Protein AF-A0A936MJ24-F1 (afdb_monomer_lite)

Structure (mmCIF, N/CA/C/O backbone):
data_AF-A0A936MJ24-F1
#
_entry.id   AF-A0A936MJ24-F1
#
loop_
_atom_site.group_PDB
_atom_site.id
_atom_site.type_symbol
_atom_site.label_atom_id
_atom_site.label_alt_id
_atom_site.label_comp_id
_atom_site.label_asym_id
_atom_site.label_entity_id
_atom_site.label_seq_id
_atom_site.pdbx_PDB_ins_code
_atom_site.Cartn_x
_atom_site.Cartn_y
_atom_site.Cartn_z
_atom_site.occupancy
_atom_site.B_iso_or_equiv
_atom_site.auth_seq_id
_atom_site.auth_comp_id
_atom_site.auth_asym_id
_atom_site.auth_atom_id
_atom_site.pdbx_PDB_model_num
ATOM 1 N N . MET A 1 1 ? 17.889 4.346 -7.644 1.00 53.78 1 MET A N 1
ATOM 2 C CA . MET A 1 1 ? 19.189 3.710 -7.976 1.00 53.78 1 MET A CA 1
ATOM 3 C C . MET A 1 1 ? 18.909 2.599 -8.984 1.00 53.78 1 MET A C 1
ATOM 5 O O . MET A 1 1 ? 17.956 1.871 -8.762 1.00 53.78 1 MET A O 1
ATOM 9 N N . ILE A 1 2 ? 19.638 2.496 -10.102 1.00 71.62 2 ILE A N 1
ATOM 10 C CA . ILE A 1 2 ? 19.354 1.479 -11.142 1.00 71.62 2 ILE A CA 1
ATOM 11 C C . ILE A 1 2 ? 19.728 0.087 -10.611 1.00 71.62 2 ILE A C 1
ATOM 13 O O . ILE A 1 2 ? 20.790 -0.061 -10.004 1.00 71.62 2 ILE A O 1
ATOM 17 N N . ALA A 1 3 ? 18.881 -0.919 -10.846 1.00 78.94 3 ALA A N 1
ATOM 18 C CA . ALA A 1 3 ? 19.147 -2.296 -10.433 1.00 78.94 3 ALA A CA 1
ATOM 19 C C . ALA A 1 3 ? 20.452 -2.835 -11.052 1.00 78.94 3 ALA A C 1
ATOM 21 O O . ALA A 1 3 ? 20.795 -2.504 -12.191 1.00 78.94 3 ALA A O 1
ATOM 22 N N . ASN A 1 4 ? 21.172 -3.700 -10.327 1.00 77.56 4 ASN A N 1
ATOM 23 C CA . ASN A 1 4 ? 22.441 -4.273 -10.800 1.00 77.56 4 ASN A CA 1
ATOM 24 C C . ASN A 1 4 ? 22.292 -5.000 -12.143 1.00 77.56 4 ASN A C 1
ATOM 26 O O . ASN A 1 4 ? 23.166 -4.880 -12.997 1.00 77.56 4 ASN A O 1
ATOM 30 N N . GLU A 1 5 ? 21.163 -5.672 -12.366 1.00 78.06 5 GLU A N 1
ATOM 31 C CA . GLU A 1 5 ? 20.866 -6.320 -13.644 1.00 78.06 5 GLU A CA 1
ATOM 32 C C . GLU A 1 5 ? 20.741 -5.322 -14.797 1.00 78.06 5 GLU A C 1
ATOM 34 O O . GLU A 1 5 ? 21.274 -5.550 -15.876 1.00 78.06 5 GLU A O 1
ATOM 39 N N . ASP A 1 6 ? 20.068 -4.189 -14.586 1.00 77.69 6 ASP A N 1
ATOM 40 C CA . ASP A 1 6 ? 19.931 -3.159 -15.618 1.00 77.69 6 ASP A CA 1
ATOM 41 C C . ASP A 1 6 ? 21.267 -2.462 -15.868 1.00 77.69 6 ASP A C 1
ATOM 43 O O . ASP A 1 6 ? 21.624 -2.179 -17.010 1.00 77.69 6 ASP A O 1
ATOM 47 N N . ARG A 1 7 ? 22.073 -2.272 -14.819 1.00 77.38 7 ARG A N 1
ATOM 48 C CA . ARG A 1 7 ? 23.458 -1.817 -14.957 1.00 77.38 7 ARG A CA 1
ATOM 49 C C . ARG A 1 7 ? 24.285 -2.802 -15.785 1.00 77.38 7 ARG A C 1
ATOM 51 O O . ARG A 1 7 ? 25.022 -2.364 -16.665 1.00 77.38 7 ARG A O 1
ATOM 58 N N . GLN A 1 8 ? 24.150 -4.104 -15.543 1.00 78.19 8 GLN A N 1
ATOM 59 C CA . GLN A 1 8 ? 24.819 -5.146 -16.316 1.00 78.19 8 GLN A CA 1
ATOM 60 C C . GLN A 1 8 ? 24.343 -5.150 -17.774 1.00 78.19 8 GLN A C 1
ATOM 62 O O . GLN A 1 8 ? 25.186 -5.080 -18.661 1.00 78.19 8 GLN A O 1
ATOM 67 N N . ARG A 1 9 ? 23.030 -5.084 -18.042 1.00 76.06 9 ARG A N 1
ATOM 68 C CA . ARG A 1 9 ? 22.468 -4.942 -19.402 1.00 76.06 9 ARG A CA 1
ATOM 69 C C . ARG A 1 9 ? 23.062 -3.736 -20.130 1.00 76.06 9 ARG A C 1
ATOM 71 O O . ARG A 1 9 ? 23.515 -3.848 -21.267 1.00 76.06 9 ARG A O 1
ATOM 78 N N . LEU A 1 10 ? 23.135 -2.585 -19.462 1.00 74.50 10 LEU A N 1
ATOM 79 C CA . LEU A 1 10 ? 23.728 -1.366 -20.016 1.00 74.50 10 LEU A CA 1
ATOM 80 C C . LEU A 1 10 ? 25.236 -1.512 -20.279 1.00 74.50 10 LEU A C 1
ATOM 82 O O . LEU A 1 10 ? 25.732 -0.989 -21.278 1.00 74.50 10 LEU A O 1
ATOM 86 N N . LEU A 1 11 ? 25.968 -2.232 -19.426 1.00 73.12 11 LEU A N 1
ATOM 87 C CA . LEU A 1 11 ? 27.401 -2.488 -19.591 1.00 73.12 11 LEU A CA 1
ATOM 88 C C . LEU A 1 11 ? 27.698 -3.540 -20.670 1.00 73.12 11 LEU A C 1
ATOM 90 O O . LEU A 1 11 ? 28.622 -3.354 -21.452 1.00 73.12 11 LEU A O 1
ATOM 94 N N . GLU A 1 12 ? 26.905 -4.601 -20.780 1.00 67.44 12 GLU A N 1
ATOM 95 C CA . GLU A 1 12 ? 27.008 -5.629 -21.828 1.00 67.44 12 GLU A CA 1
ATOM 96 C C . GLU A 1 12 ? 26.513 -5.126 -23.192 1.00 67.44 12 GLU A C 1
ATOM 98 O O . GLU A 1 12 ? 26.887 -5.640 -24.254 1.00 67.44 12 GLU A O 1
ATOM 103 N N . SER A 1 13 ? 25.686 -4.078 -23.182 1.00 60.12 13 SER A N 1
ATOM 104 C CA . SER A 1 13 ? 25.303 -3.323 -24.374 1.00 60.12 13 SER A CA 1
ATOM 105 C C . SER A 1 13 ? 26.365 -2.333 -24.847 1.00 60.12 13 SER A C 1
ATOM 107 O O . SER A 1 13 ? 26.102 -1.643 -25.828 1.00 60.12 13 SER A O 1
ATOM 109 N N . ARG A 1 14 ? 27.556 -2.271 -24.219 1.00 53.56 14 ARG A N 1
ATOM 110 C CA . ARG A 1 14 ? 28.741 -1.512 -24.686 1.00 53.56 14 ARG A CA 1
ATOM 111 C C . ARG A 1 14 ? 29.284 -1.993 -26.048 1.00 53.56 14 ARG A C 1
ATOM 113 O O . ARG A 1 14 ? 30.476 -1.895 -26.314 1.00 53.56 14 ARG A O 1
ATOM 120 N N . HIS A 1 15 ? 28.409 -2.467 -26.932 1.00 50.09 15 HIS A N 1
ATOM 121 C CA . HIS A 1 15 ? 28.527 -2.180 -28.356 1.00 50.09 15 HIS A CA 1
ATOM 122 C C . HIS A 1 15 ? 28.649 -0.678 -28.439 1.00 50.09 15 HIS A C 1
ATOM 124 O O . HIS A 1 15 ? 27.813 0.085 -27.952 1.00 50.09 15 HIS A O 1
ATOM 130 N N . ASP A 1 16 ? 29.838 -0.292 -28.835 1.00 50.91 16 ASP A N 1
ATOM 131 C CA . ASP A 1 16 ? 30.367 1.021 -28.634 1.00 50.91 16 ASP A CA 1
ATOM 132 C C . ASP A 1 16 ? 29.556 1.953 -29.543 1.00 50.91 16 ASP A C 1
ATOM 134 O O . ASP A 1 16 ? 29.838 2.122 -30.728 1.00 50.91 16 ASP A O 1
ATOM 138 N N . ILE A 1 17 ? 28.495 2.547 -28.980 1.00 53.03 17 ILE A N 1
ATOM 139 C CA . ILE A 1 17 ? 27.742 3.647 -29.599 1.00 53.03 17 ILE A CA 1
ATOM 140 C C . ILE A 1 17 ? 28.754 4.714 -30.085 1.00 53.03 17 ILE A C 1
ATOM 142 O O . ILE A 1 17 ? 28.499 5.396 -31.078 1.00 53.03 17 ILE A O 1
ATOM 146 N N . GLY A 1 18 ? 29.929 4.778 -29.430 1.00 50.31 18 GLY A N 1
ATOM 147 C CA . GLY A 1 18 ? 31.153 5.476 -29.820 1.00 50.31 18 GLY A CA 1
ATOM 148 C C . GLY A 1 18 ? 31.957 4.874 -30.995 1.00 50.31 18 GLY A C 1
ATOM 149 O O . GLY A 1 18 ? 32.384 5.625 -31.868 1.00 50.31 18 GLY A O 1
ATOM 150 N N . ALA A 1 19 ? 32.163 3.556 -31.101 1.00 48.22 19 ALA A N 1
ATOM 151 C CA . ALA A 1 19 ? 32.905 2.954 -32.227 1.00 48.22 19 ALA A CA 1
ATOM 152 C C . ALA A 1 19 ? 32.137 3.028 -33.552 1.00 48.22 19 ALA A C 1
ATOM 154 O O . ALA A 1 19 ? 32.753 3.108 -34.616 1.00 48.22 19 ALA A O 1
ATOM 155 N N . ALA A 1 20 ? 30.803 3.060 -33.502 1.00 54.53 20 ALA A N 1
ATOM 156 C CA . ALA A 1 20 ? 29.944 3.283 -34.664 1.00 54.53 20 ALA A CA 1
ATOM 157 C C . ALA A 1 20 ? 29.698 4.777 -34.972 1.00 54.53 20 ALA A C 1
ATOM 159 O O . ALA A 1 20 ? 28.835 5.101 -35.790 1.00 54.53 20 ALA A O 1
ATOM 160 N N . VAL A 1 21 ? 30.438 5.708 -34.346 1.00 62.62 21 VAL A N 1
ATOM 161 C CA . VAL A 1 21 ? 30.276 7.166 -34.551 1.00 62.62 21 VAL A CA 1
ATOM 162 C C . VAL A 1 21 ? 30.428 7.570 -36.014 1.00 62.62 21 VAL A C 1
ATOM 164 O O . VAL A 1 21 ? 29.782 8.521 -36.449 1.00 62.62 21 VAL A O 1
ATOM 167 N N . ASN A 1 22 ? 31.215 6.826 -36.791 1.00 71.50 22 ASN A N 1
ATOM 168 C CA . ASN A 1 22 ? 31.313 7.029 -38.226 1.00 71.50 22 ASN A CA 1
ATOM 169 C C . ASN A 1 22 ? 31.126 5.705 -38.985 1.00 71.50 22 ASN A C 1
ATOM 171 O O . ASN A 1 22 ? 32.100 4.984 -39.186 1.00 71.50 22 ASN A O 1
ATOM 175 N N . PRO A 1 23 ? 29.912 5.386 -39.471 1.00 74.94 23 PRO A N 1
ATOM 176 C CA . PRO A 1 23 ? 29.654 4.163 -40.237 1.00 74.94 23 PRO A CA 1
ATOM 177 C C . PRO A 1 23 ? 30.579 3.979 -41.453 1.00 74.94 23 PRO A C 1
ATOM 179 O O . PRO A 1 23 ? 30.814 2.849 -41.885 1.00 74.94 23 PRO A O 1
ATOM 182 N N . ALA A 1 24 ? 31.155 5.070 -41.976 1.00 76.06 24 ALA A N 1
ATOM 183 C CA . ALA A 1 24 ? 32.105 5.037 -43.083 1.00 76.06 24 ALA A CA 1
ATOM 184 C C . ALA A 1 24 ? 33.452 4.376 -42.739 1.00 76.06 24 ALA A C 1
ATOM 186 O O . ALA A 1 24 ? 34.163 3.947 -43.648 1.00 76.06 24 ALA A O 1
ATOM 187 N N . THR A 1 25 ? 33.815 4.261 -41.456 1.00 74.19 25 THR A N 1
ATOM 188 C CA . THR A 1 25 ? 35.022 3.529 -41.028 1.00 74.19 25 THR A CA 1
ATOM 189 C C . THR A 1 25 ? 34.798 2.017 -40.994 1.00 74.19 25 THR A C 1
ATOM 191 O O . THR A 1 25 ? 35.753 1.252 -41.117 1.00 74.19 25 THR A O 1
ATOM 194 N N . ILE A 1 26 ? 33.540 1.583 -40.870 1.00 71.75 26 ILE A N 1
ATOM 195 C CA . ILE A 1 26 ? 33.138 0.172 -40.805 1.00 71.75 26 ILE A CA 1
ATOM 196 C C . ILE A 1 26 ? 32.886 -0.369 -42.214 1.00 71.75 26 ILE A C 1
ATOM 198 O O . ILE A 1 26 ? 33.281 -1.488 -42.546 1.00 71.75 26 ILE A O 1
ATOM 202 N N . THR A 1 27 ? 32.238 0.424 -43.069 1.00 73.50 27 THR A N 1
ATOM 203 C CA . THR A 1 27 ? 31.878 0.010 -44.423 1.00 73.50 27 THR A CA 1
ATOM 204 C C . THR A 1 27 ? 31.819 1.172 -45.409 1.00 73.50 27 THR A C 1
ATOM 206 O O . THR A 1 27 ? 31.416 2.274 -45.062 1.00 73.50 27 THR A O 1
ATOM 209 N N . SER A 1 28 ? 32.169 0.913 -46.672 1.00 78.69 28 SER A N 1
ATOM 210 C CA . SER A 1 28 ? 32.014 1.853 -47.790 1.00 78.69 28 SER A CA 1
ATOM 211 C C . SER A 1 28 ? 30.641 1.800 -48.476 1.00 78.69 28 SER A C 1
ATOM 213 O O . SER A 1 28 ? 30.410 2.561 -49.409 1.00 78.69 28 SER A O 1
ATOM 215 N N . ASP A 1 29 ? 29.761 0.873 -48.088 1.00 81.62 29 ASP A N 1
ATOM 216 C CA . ASP A 1 29 ? 28.444 0.693 -48.709 1.00 81.62 29 ASP A CA 1
ATOM 217 C C . ASP A 1 29 ? 27.398 1.571 -48.013 1.00 81.62 29 ASP A C 1
ATOM 219 O O . ASP A 1 29 ? 27.132 1.391 -46.821 1.00 81.62 29 ASP A O 1
ATOM 223 N N . ALA A 1 30 ? 26.799 2.496 -48.766 1.00 83.75 30 ALA A N 1
ATOM 224 C CA . ALA A 1 30 ? 25.828 3.466 -48.265 1.00 83.75 30 ALA A CA 1
ATOM 225 C C . ALA A 1 30 ? 24.607 2.813 -47.591 1.00 83.75 30 ALA A C 1
ATOM 227 O O . ALA A 1 30 ? 24.115 3.327 -46.587 1.00 83.75 30 ALA A O 1
ATOM 228 N N . THR A 1 31 ? 24.157 1.652 -48.077 1.00 83.56 31 THR A N 1
ATOM 229 C CA . THR A 1 31 ? 22.995 0.942 -47.514 1.00 83.56 31 THR A CA 1
ATOM 230 C C . THR A 1 31 ? 23.301 0.436 -46.108 1.00 83.56 31 THR A C 1
ATOM 232 O O . THR A 1 31 ? 22.513 0.607 -45.178 1.00 83.56 31 THR A O 1
ATOM 235 N N . TYR A 1 32 ? 24.489 -0.145 -45.924 1.00 81.12 32 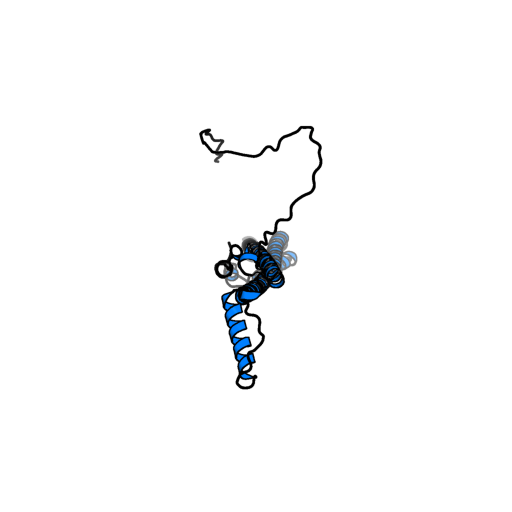TYR A N 1
ATOM 236 C CA . TYR A 1 32 ? 24.930 -0.609 -44.611 1.00 81.12 32 TYR A CA 1
ATOM 237 C C . TYR A 1 32 ? 25.273 0.553 -43.677 1.00 81.12 32 TYR A C 1
ATOM 239 O O . TYR A 1 32 ? 24.992 0.454 -42.487 1.00 81.12 32 TYR A O 1
ATOM 247 N N . GLN A 1 33 ? 25.822 1.661 -44.189 1.00 83.50 33 GLN A N 1
ATOM 248 C CA . GLN A 1 33 ? 26.038 2.870 -43.387 1.00 83.50 33 GLN A CA 1
ATOM 249 C C . GLN A 1 33 ? 24.718 3.405 -42.810 1.00 83.50 33 GLN A C 1
ATOM 251 O O . GLN A 1 33 ? 24.641 3.677 -41.611 1.00 83.50 33 GLN A O 1
ATOM 256 N N . ALA A 1 34 ? 23.667 3.489 -43.635 1.00 84.00 34 ALA A N 1
ATOM 257 C CA . ALA A 1 34 ? 22.335 3.911 -43.203 1.00 84.00 34 ALA A CA 1
ATOM 258 C C . ALA A 1 34 ? 21.716 2.941 -42.178 1.00 84.00 34 ALA A C 1
ATOM 260 O O . ALA A 1 34 ? 21.162 3.376 -41.164 1.00 84.00 34 ALA A O 1
ATOM 261 N N . ALA A 1 35 ? 21.855 1.628 -42.401 1.00 83.31 35 ALA A N 1
ATOM 262 C CA . ALA A 1 35 ? 21.365 0.601 -41.481 1.00 83.31 35 ALA A CA 1
ATOM 263 C C . ALA A 1 35 ? 22.064 0.653 -40.109 1.00 83.31 35 ALA A C 1
ATOM 265 O O . ALA A 1 35 ? 21.391 0.556 -39.081 1.00 83.31 35 ALA A O 1
ATOM 266 N N . ILE A 1 36 ? 23.388 0.858 -40.081 1.00 82.25 36 ILE A N 1
ATOM 267 C CA . ILE A 1 36 ? 24.161 1.059 -38.843 1.00 82.25 36 ILE A CA 1
ATOM 268 C C . ILE A 1 36 ? 23.658 2.305 -38.108 1.00 82.25 36 ILE A C 1
ATOM 270 O O . ILE A 1 36 ? 23.358 2.220 -36.919 1.00 82.25 36 ILE A O 1
ATOM 274 N N . GLY A 1 37 ? 23.503 3.434 -38.811 1.00 83.38 37 GLY A N 1
ATOM 275 C CA . GLY A 1 37 ? 22.987 4.676 -38.225 1.00 83.38 37 GLY A CA 1
ATOM 276 C C . GLY A 1 37 ? 21.609 4.489 -37.586 1.00 83.38 37 GLY A C 1
ATOM 277 O O . GLY A 1 37 ? 21.429 4.755 -36.401 1.00 83.38 37 GLY A O 1
ATOM 278 N N . THR A 1 38 ? 20.666 3.904 -38.330 1.00 86.56 38 THR A N 1
ATOM 279 C CA . THR A 1 38 ? 19.306 3.636 -37.831 1.00 86.56 38 THR A CA 1
ATOM 280 C C . THR A 1 38 ? 19.309 2.682 -36.637 1.00 86.56 38 THR A C 1
ATOM 282 O O . THR A 1 38 ? 18.564 2.880 -35.678 1.00 86.56 38 THR A O 1
ATOM 285 N N . SER A 1 39 ? 20.126 1.626 -36.676 1.00 85.56 39 SER A N 1
ATOM 286 C CA . SER A 1 39 ? 20.225 0.675 -35.567 1.00 85.56 39 SER A CA 1
ATOM 287 C C . SER A 1 39 ? 20.806 1.321 -34.312 1.00 85.56 39 SER A C 1
ATOM 289 O O . SER A 1 39 ? 20.331 1.045 -33.210 1.00 85.56 39 SER A O 1
ATOM 291 N N . ARG A 1 40 ? 21.806 2.193 -34.472 1.00 83.25 40 ARG A N 1
ATOM 292 C CA . ARG A 1 40 ? 22.423 2.941 -33.375 1.00 83.25 40 ARG A CA 1
ATOM 293 C C . ARG A 1 40 ? 21.425 3.891 -32.730 1.00 83.25 40 ARG A C 1
ATOM 295 O O . ARG A 1 40 ? 21.282 3.874 -31.512 1.00 83.25 40 ARG A O 1
ATOM 302 N N . ASP A 1 41 ? 20.718 4.680 -33.532 1.00 85.19 41 ASP A N 1
ATOM 303 C CA . ASP A 1 41 ? 19.762 5.661 -33.018 1.00 85.19 41 ASP A CA 1
ATOM 304 C C . ASP A 1 41 ? 18.590 4.955 -32.310 1.00 85.19 41 ASP A C 1
ATOM 306 O O . ASP A 1 41 ? 18.182 5.365 -31.223 1.00 85.19 41 ASP A O 1
ATOM 310 N N . LYS A 1 42 ? 18.130 3.809 -32.837 1.00 87.94 42 LYS A N 1
ATOM 311 C CA . LYS A 1 42 ? 17.156 2.941 -32.150 1.00 87.94 42 LYS A CA 1
ATOM 312 C C . LYS A 1 42 ? 17.689 2.401 -30.823 1.00 87.94 42 LYS A C 1
ATOM 314 O O . LYS A 1 42 ? 16.960 2.421 -29.835 1.00 87.94 42 LYS A O 1
ATOM 319 N N . LEU A 1 43 ? 18.930 1.916 -30.776 1.00 86.69 43 LEU A N 1
ATOM 320 C CA . LEU A 1 43 ? 19.537 1.422 -29.537 1.00 86.69 43 LEU A CA 1
ATOM 321 C C . LEU A 1 43 ? 19.692 2.545 -28.500 1.00 86.69 43 LEU A C 1
ATOM 323 O O . LEU A 1 43 ? 19.389 2.333 -27.328 1.00 86.69 43 LEU A O 1
ATOM 327 N N . ALA A 1 44 ? 20.105 3.740 -28.925 1.00 86.00 44 ALA A N 1
ATOM 328 C CA . ALA A 1 44 ? 20.211 4.914 -28.062 1.00 86.00 44 ALA A CA 1
ATOM 329 C C . ALA A 1 44 ? 18.845 5.330 -27.493 1.00 86.00 44 ALA A C 1
ATOM 331 O O . ALA A 1 44 ? 18.732 5.549 -26.288 1.00 86.00 44 ALA A O 1
ATOM 332 N N . ALA A 1 45 ? 17.798 5.347 -28.324 1.00 89.62 45 ALA A N 1
ATOM 333 C CA . ALA A 1 45 ? 16.434 5.626 -27.880 1.00 89.62 45 ALA A CA 1
ATOM 334 C C . ALA A 1 45 ? 15.940 4.591 -26.854 1.00 89.62 45 ALA A C 1
ATOM 336 O O . ALA A 1 45 ? 15.448 4.966 -25.793 1.00 89.62 45 ALA A O 1
ATOM 337 N N . ARG A 1 46 ? 16.143 3.288 -27.110 1.00 90.88 46 ARG A N 1
ATOM 338 C CA . ARG A 1 46 ? 15.759 2.226 -26.158 1.00 90.88 46 ARG A CA 1
ATOM 339 C C . ARG A 1 46 ? 16.567 2.261 -24.867 1.00 90.88 46 ARG A C 1
ATOM 341 O O . ARG A 1 46 ? 16.059 1.882 -23.819 1.00 90.88 46 ARG A O 1
ATOM 348 N N . ARG A 1 47 ? 17.820 2.716 -24.925 1.00 89.75 47 ARG A N 1
ATOM 349 C CA . ARG A 1 47 ? 18.644 2.930 -23.734 1.00 89.75 47 ARG A CA 1
ATOM 350 C C . ARG A 1 47 ? 18.079 4.043 -22.855 1.00 89.75 47 ARG A C 1
ATOM 352 O O . ARG A 1 47 ? 18.009 3.854 -21.646 1.00 89.75 47 ARG A O 1
ATOM 359 N N . ALA A 1 48 ? 17.713 5.178 -23.452 1.00 89.94 48 ALA A N 1
ATOM 360 C CA . ALA A 1 48 ? 17.084 6.282 -22.732 1.00 89.94 48 ALA A CA 1
ATOM 361 C C . ALA A 1 48 ? 15.760 5.827 -22.102 1.00 89.94 48 ALA A C 1
ATOM 363 O O . ALA A 1 48 ? 15.581 5.962 -20.899 1.00 89.94 48 ALA A O 1
ATOM 364 N N . GLU A 1 49 ? 14.915 5.144 -22.876 1.00 92.62 49 GLU A N 1
ATOM 365 C CA . GLU A 1 49 ? 13.647 4.593 -22.389 1.00 92.62 49 GLU A CA 1
ATOM 366 C C . GLU A 1 49 ? 13.833 3.612 -21.219 1.00 92.62 49 GLU A C 1
ATOM 368 O O . GLU A 1 49 ? 13.112 3.699 -20.229 1.00 92.62 49 GLU A O 1
ATOM 373 N N . LEU A 1 50 ? 14.815 2.702 -21.282 1.00 91.94 50 LEU A N 1
ATOM 374 C CA . LEU A 1 50 ? 15.114 1.784 -20.176 1.00 91.94 50 LEU A CA 1
ATOM 375 C C . LEU A 1 50 ? 15.509 2.538 -18.898 1.00 91.94 50 LEU A C 1
ATOM 377 O O . LEU A 1 50 ? 15.068 2.169 -17.812 1.00 91.94 50 LEU A O 1
ATOM 381 N N . LEU A 1 51 ? 16.331 3.584 -19.022 1.00 90.94 51 LEU A N 1
ATOM 382 C CA . LEU A 1 51 ? 16.737 4.416 -17.888 1.00 90.94 51 LEU A CA 1
ATOM 383 C C . LEU A 1 51 ? 15.547 5.171 -17.292 1.00 90.94 51 LEU A C 1
ATOM 385 O O . LEU A 1 51 ? 15.381 5.164 -16.073 1.00 90.94 51 LEU A O 1
ATOM 389 N N . ASP A 1 52 ? 14.704 5.756 -18.139 1.00 93.31 52 ASP A N 1
ATOM 390 C CA . ASP A 1 52 ? 13.518 6.498 -17.713 1.00 93.31 52 ASP A CA 1
ATOM 391 C C . ASP A 1 52 ? 12.518 5.581 -16.999 1.00 93.31 52 ASP A C 1
ATOM 393 O O . ASP A 1 52 ? 12.014 5.923 -15.929 1.00 93.31 52 ASP A O 1
ATOM 397 N N . LYS A 1 53 ? 12.270 4.378 -17.536 1.00 94.31 53 LYS A N 1
ATOM 398 C CA . LYS A 1 53 ? 11.375 3.391 -16.911 1.00 94.31 53 LYS A CA 1
ATOM 399 C C . LYS A 1 53 ? 11.946 2.807 -15.623 1.00 94.31 53 LYS A C 1
ATOM 401 O O . LYS A 1 53 ? 11.188 2.582 -14.685 1.00 94.31 53 LYS A O 1
ATOM 406 N N . ALA A 1 54 ? 13.261 2.612 -15.536 1.00 91.44 54 ALA A N 1
ATOM 407 C CA . ALA A 1 54 ? 13.906 2.183 -14.295 1.00 91.44 54 ALA A CA 1
ATOM 408 C C . ALA A 1 54 ? 13.845 3.277 -13.215 1.00 91.44 54 ALA A C 1
ATOM 410 O O . ALA A 1 54 ? 13.678 2.975 -12.036 1.00 91.44 54 ALA A O 1
ATOM 411 N N . ALA A 1 55 ? 13.964 4.550 -13.604 1.00 90.56 55 ALA A N 1
ATOM 412 C CA . ALA A 1 55 ? 13.792 5.673 -12.689 1.00 90.56 55 ALA A CA 1
ATOM 413 C C . ALA A 1 55 ? 12.337 5.809 -12.219 1.00 90.56 55 ALA A C 1
ATOM 415 O O . ALA A 1 55 ? 12.122 6.026 -11.031 1.00 90.56 55 ALA A O 1
ATOM 416 N N . ALA A 1 56 ? 11.364 5.641 -13.124 1.00 90.94 56 ALA A N 1
ATOM 417 C CA . ALA A 1 56 ? 9.943 5.637 -12.787 1.00 90.94 56 ALA A CA 1
ATOM 418 C C . ALA A 1 56 ? 9.619 4.533 -11.775 1.00 90.94 56 ALA A C 1
ATOM 420 O O . ALA A 1 56 ? 9.205 4.854 -10.676 1.00 90.94 56 ALA A O 1
ATOM 421 N N . GLN A 1 57 ? 9.958 3.274 -12.067 1.00 93.94 57 GLN A N 1
ATOM 422 C CA . GLN A 1 57 ? 9.733 2.150 -11.146 1.00 93.94 57 GLN A CA 1
ATOM 423 C C . GLN A 1 57 ? 10.421 2.336 -9.780 1.00 93.94 57 GLN A C 1
ATOM 425 O O . GLN A 1 57 ? 9.941 1.860 -8.757 1.00 93.94 57 GLN A O 1
ATOM 430 N N . GLY A 1 58 ? 11.549 3.051 -9.740 1.00 90.69 58 GLY A N 1
ATOM 431 C CA . GLY A 1 58 ? 12.188 3.426 -8.483 1.00 90.69 58 GLY A CA 1
ATOM 432 C C . GLY A 1 58 ? 11.386 4.428 -7.643 1.00 90.69 58 GLY A C 1
ATOM 433 O O . GLY A 1 58 ? 11.489 4.359 -6.423 1.00 90.69 58 GLY A O 1
ATOM 434 N N . ARG A 1 59 ? 10.635 5.344 -8.272 1.00 91.25 59 ARG A N 1
ATOM 435 C CA . ARG A 1 59 ? 9.750 6.308 -7.590 1.00 91.25 59 ARG A CA 1
ATOM 436 C C . ARG A 1 59 ? 8.480 5.637 -7.078 1.00 91.25 59 ARG A C 1
ATOM 438 O O . ARG A 1 59 ? 8.198 5.756 -5.894 1.00 91.25 59 ARG A O 1
ATOM 445 N N . GLU A 1 60 ? 7.851 4.829 -7.921 1.00 93.31 60 GLU A N 1
ATOM 446 C CA . GLU A 1 60 ? 6.643 4.063 -7.579 1.00 93.31 60 GLU A CA 1
ATOM 447 C C . GLU A 1 60 ? 6.889 3.199 -6.341 1.00 93.31 60 GLU A C 1
ATOM 449 O O . GLU A 1 60 ? 6.146 3.232 -5.370 1.00 93.31 60 GLU A O 1
ATOM 454 N N . LYS A 1 61 ? 8.043 2.519 -6.290 1.00 91.19 61 LYS A N 1
ATOM 455 C CA . LYS A 1 61 ? 8.427 1.753 -5.103 1.00 91.19 61 LYS A CA 1
ATOM 456 C C . LYS A 1 61 ? 8.529 2.620 -3.841 1.00 91.19 61 LYS A C 1
ATOM 458 O O . LYS A 1 61 ? 8.142 2.171 -2.767 1.00 91.19 61 LYS A O 1
ATOM 463 N N . THR A 1 62 ? 9.088 3.828 -3.945 1.00 93.00 62 THR A N 1
ATOM 464 C CA . THR A 1 62 ? 9.188 4.735 -2.789 1.00 93.00 62 THR A CA 1
ATOM 465 C C . THR A 1 62 ? 7.836 5.294 -2.361 1.00 93.00 62 THR A C 1
ATOM 467 O O . THR A 1 62 ? 7.629 5.472 -1.165 1.00 93.00 62 THR A O 1
ATOM 470 N N . GLU A 1 63 ? 6.927 5.533 -3.305 1.00 94.06 63 GLU A N 1
ATOM 471 C CA . GLU A 1 63 ? 5.549 5.965 -3.048 1.00 94.06 63 GLU A CA 1
ATOM 472 C C . GLU A 1 63 ? 4.761 4.831 -2.377 1.00 94.06 63 GLU A C 1
ATOM 474 O O . GLU A 1 63 ? 4.259 5.008 -1.270 1.00 94.06 63 GLU A O 1
ATOM 479 N N . THR A 1 64 ? 4.835 3.607 -2.908 1.00 94.88 64 THR A N 1
ATOM 480 C CA . THR A 1 64 ? 4.257 2.411 -2.272 1.00 94.88 64 THR A CA 1
ATOM 481 C C . THR A 1 64 ? 4.796 2.184 -0.852 1.00 94.88 64 THR A C 1
ATOM 483 O O . THR A 1 64 ? 4.041 1.831 0.053 1.00 94.88 64 THR A O 1
ATOM 486 N N . ASP A 1 65 ? 6.101 2.367 -0.616 1.00 94.81 65 ASP A N 1
ATOM 487 C CA . ASP A 1 65 ? 6.683 2.238 0.728 1.00 94.81 65 ASP A CA 1
ATOM 488 C C . ASP A 1 65 ? 6.184 3.343 1.681 1.00 94.81 65 ASP A C 1
ATOM 490 O O . ASP A 1 65 ? 5.956 3.072 2.865 1.00 94.81 65 ASP A O 1
ATOM 494 N N . ALA A 1 66 ? 5.962 4.565 1.183 1.00 95.62 66 ALA A N 1
ATOM 495 C CA . ALA A 1 66 ? 5.352 5.645 1.958 1.00 95.62 66 ALA A CA 1
ATOM 496 C C . ALA A 1 66 ? 3.892 5.328 2.321 1.00 95.62 66 ALA A C 1
ATOM 498 O O . ALA A 1 66 ? 3.484 5.537 3.462 1.00 95.62 66 ALA A O 1
ATOM 499 N N . GLU A 1 67 ? 3.136 4.741 1.399 1.00 96.81 67 GLU A N 1
ATOM 500 C CA . GLU A 1 67 ? 1.733 4.365 1.600 1.00 96.81 67 GLU A CA 1
ATOM 501 C C . GLU A 1 67 ? 1.586 3.167 2.546 1.00 96.81 67 GLU A C 1
ATOM 503 O O . GLU A 1 67 ? 0.690 3.136 3.392 1.00 96.81 67 GLU A O 1
ATOM 508 N N . ARG A 1 68 ? 2.539 2.222 2.529 1.00 96.38 68 ARG A N 1
ATOM 509 C CA . ARG A 1 68 ? 2.642 1.178 3.567 1.00 96.38 68 ARG A CA 1
ATOM 510 C C . ARG A 1 68 ? 2.850 1.780 4.952 1.00 96.38 68 ARG A C 1
ATOM 512 O O . ARG A 1 68 ? 2.217 1.335 5.910 1.00 96.38 68 ARG A O 1
ATOM 519 N N . ALA A 1 69 ? 3.730 2.775 5.067 1.00 97.00 69 ALA A N 1
ATOM 520 C CA . ALA A 1 69 ? 3.957 3.473 6.328 1.00 97.00 69 ALA A CA 1
ATOM 521 C C . ALA A 1 69 ? 2.715 4.273 6.764 1.00 97.00 69 ALA A C 1
ATOM 523 O O . ALA A 1 69 ? 2.373 4.269 7.946 1.00 97.00 69 ALA A O 1
ATOM 524 N N . GLY A 1 70 ? 2.010 4.897 5.815 1.00 97.56 70 GLY A N 1
ATOM 525 C CA . GLY A 1 70 ? 0.741 5.587 6.050 1.00 97.56 70 GLY A CA 1
ATOM 526 C C . GLY A 1 70 ? -0.343 4.655 6.595 1.00 97.56 70 GLY A C 1
ATOM 527 O O . GLY A 1 70 ? -0.972 4.969 7.606 1.00 97.56 70 GLY A O 1
ATOM 528 N N . LEU A 1 71 ? -0.509 3.472 5.994 1.00 97.94 71 LEU A N 1
ATOM 529 C CA . LEU A 1 71 ? -1.440 2.452 6.478 1.00 97.94 71 LEU A CA 1
ATOM 530 C C . LEU A 1 71 ? -1.079 1.955 7.881 1.00 97.94 71 LEU A C 1
ATOM 532 O O . LEU A 1 71 ? -1.964 1.847 8.729 1.00 97.94 71 LEU A O 1
ATOM 536 N N . ALA A 1 72 ? 0.201 1.674 8.139 1.00 97.12 72 ALA A N 1
ATOM 537 C CA . ALA A 1 72 ? 0.657 1.252 9.461 1.00 97.12 72 ALA A CA 1
ATOM 538 C C . ALA A 1 72 ? 0.322 2.307 10.529 1.00 97.12 72 ALA A C 1
ATOM 540 O O . ALA A 1 72 ? -0.282 1.977 11.545 1.00 97.12 72 ALA A O 1
ATOM 541 N N . ALA A 1 73 ? 0.606 3.585 10.256 1.00 97.81 73 ALA A N 1
ATOM 542 C CA . ALA A 1 73 ? 0.290 4.678 11.173 1.00 97.81 73 ALA A CA 1
ATOM 543 C C . ALA A 1 73 ? -1.223 4.830 11.421 1.00 97.81 73 ALA A C 1
ATOM 545 O O . ALA A 1 73 ? -1.643 5.046 12.558 1.00 97.81 73 ALA A O 1
ATOM 546 N N . ALA A 1 74 ? -2.049 4.694 10.379 1.00 97.94 74 ALA A N 1
ATOM 547 C CA . ALA A 1 74 ? -3.503 4.752 10.515 1.00 97.94 74 ALA A CA 1
ATOM 548 C C . ALA A 1 74 ? -4.058 3.574 11.338 1.00 97.94 74 ALA A C 1
ATOM 550 O O . ALA A 1 74 ? -4.984 3.753 12.128 1.00 97.94 74 ALA A O 1
ATOM 551 N N . CYS A 1 75 ? -3.473 2.384 11.186 1.00 97.38 75 CYS A N 1
ATOM 552 C CA . CYS A 1 75 ? -3.838 1.202 11.965 1.00 97.38 75 CYS A CA 1
ATOM 553 C C . CYS A 1 75 ? -3.419 1.328 13.433 1.00 97.38 75 CYS A C 1
ATOM 555 O O . CYS A 1 75 ? -4.209 0.996 14.314 1.00 97.38 75 CYS A O 1
ATOM 557 N N . ASP A 1 76 ? -2.221 1.846 13.707 1.00 97.06 76 ASP A N 1
ATOM 558 C CA . ASP A 1 76 ? -1.762 2.114 15.073 1.00 97.06 76 ASP A CA 1
ATOM 559 C C . ASP A 1 76 ? -2.682 3.118 15.781 1.00 97.06 76 ASP A C 1
ATOM 561 O O . ASP A 1 76 ? -3.038 2.935 16.945 1.00 97.06 76 ASP A O 1
ATOM 565 N N . GLU A 1 77 ? -3.108 4.170 15.078 1.00 97.00 77 GLU A N 1
ATOM 566 C CA . GLU A 1 77 ? -4.042 5.154 15.624 1.00 97.00 77 GLU A CA 1
ATOM 567 C C . GLU A 1 77 ? -5.424 4.539 15.893 1.00 97.00 77 GLU A C 1
ATOM 569 O O . GLU A 1 77 ? -5.980 4.718 16.977 1.00 97.00 77 GLU A O 1
ATOM 574 N N . ALA A 1 78 ? -5.963 3.753 14.957 1.00 97.38 78 ALA A N 1
ATOM 575 C CA . ALA A 1 78 ? -7.231 3.053 15.155 1.00 97.38 78 ALA A CA 1
ATOM 576 C C . ALA A 1 78 ? -7.174 2.046 16.317 1.00 97.38 78 ALA A C 1
ATOM 578 O O . ALA A 1 78 ? -8.132 1.948 17.087 1.00 97.38 78 ALA A O 1
ATOM 579 N N . LEU A 1 79 ? -6.044 1.358 16.507 1.00 97.69 79 LEU A N 1
ATOM 580 C CA . LEU A 1 79 ? -5.831 0.465 17.644 1.00 97.69 79 LEU A CA 1
ATOM 581 C C . LEU A 1 79 ? -5.828 1.227 18.977 1.00 97.69 79 LEU A C 1
ATOM 583 O O . LEU A 1 79 ? -6.467 0.783 19.929 1.00 97.69 79 LEU A O 1
ATOM 587 N N . ARG A 1 80 ? -5.179 2.395 19.051 1.00 97.50 80 ARG A N 1
ATOM 588 C CA . ARG A 1 80 ? -5.205 3.239 20.261 1.00 97.50 80 ARG A CA 1
ATOM 589 C C . ARG A 1 80 ? -6.616 3.696 20.607 1.00 97.50 80 ARG A C 1
ATOM 591 O O . ARG A 1 80 ? -7.009 3.651 21.773 1.00 97.50 80 ARG A O 1
ATOM 598 N N . TRP A 1 81 ? -7.390 4.109 19.603 1.00 97.19 81 TRP A N 1
ATOM 599 C CA . TRP A 1 81 ? -8.797 4.456 19.799 1.00 97.19 81 TRP A CA 1
ATOM 600 C C . TRP A 1 81 ? -9.609 3.258 20.272 1.00 97.19 81 TRP A C 1
ATOM 602 O O . TRP A 1 81 ? -10.360 3.382 21.240 1.00 97.19 81 TRP A O 1
ATOM 612 N N . TYR A 1 82 ? -9.409 2.090 19.664 1.00 97.50 82 TYR A N 1
ATOM 613 C CA . TYR A 1 82 ? -10.047 0.852 20.092 1.00 97.50 82 TYR A CA 1
ATOM 614 C C . TYR A 1 82 ? -9.743 0.524 21.561 1.00 97.50 82 TYR A C 1
ATOM 616 O O . TYR A 1 82 ? -10.667 0.286 22.337 1.00 97.50 82 TYR A O 1
ATOM 624 N N . GLU A 1 83 ?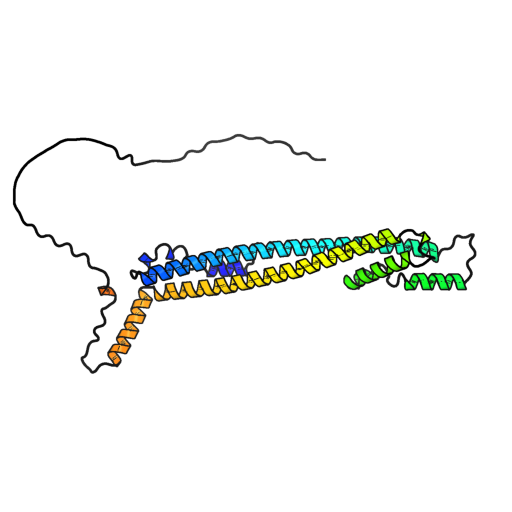 -8.472 0.558 21.972 1.00 97.00 83 GLU A N 1
ATOM 625 C CA . GLU A 1 83 ? -8.048 0.327 23.359 1.00 97.00 83 GLU A CA 1
ATOM 626 C C . GLU A 1 83 ? -8.704 1.307 24.330 1.00 97.00 83 GLU A C 1
ATOM 628 O O . GLU A 1 83 ? -9.279 0.906 25.347 1.00 97.00 83 GLU A O 1
ATOM 633 N N . TYR A 1 84 ? -8.650 2.597 24.000 1.00 97.12 84 TYR A N 1
ATOM 634 C CA . TYR A 1 84 ? -9.246 3.650 24.806 1.00 97.12 84 TYR A CA 1
ATOM 635 C C . TYR A 1 84 ? -10.752 3.434 24.987 1.00 97.12 84 TYR A C 1
ATOM 637 O O . TYR A 1 84 ? -11.260 3.441 26.112 1.00 97.12 84 TYR A O 1
ATOM 645 N N . ILE A 1 85 ? -11.466 3.199 23.887 1.00 96.44 85 ILE A N 1
ATOM 646 C CA . ILE A 1 85 ? -12.914 3.005 23.882 1.00 96.44 85 ILE A CA 1
ATOM 647 C C . ILE A 1 85 ? -13.294 1.737 24.634 1.00 96.44 85 ILE A C 1
ATOM 649 O O . ILE A 1 85 ? -14.213 1.773 25.452 1.00 96.44 85 ILE A O 1
ATOM 653 N N . ARG A 1 86 ? -12.582 0.632 24.401 1.00 96.69 86 ARG A N 1
ATOM 654 C CA . ARG A 1 86 ? -12.809 -0.635 25.095 1.00 96.69 86 ARG A CA 1
ATOM 655 C C . ARG A 1 86 ? -12.709 -0.451 26.604 1.00 96.69 86 ARG A C 1
ATOM 657 O O . ARG A 1 86 ? -13.623 -0.846 27.321 1.00 96.69 86 ARG A O 1
ATOM 664 N N . ASN A 1 87 ? -11.665 0.224 27.082 1.00 96.06 87 ASN A N 1
ATOM 665 C CA . ASN A 1 87 ? -11.478 0.491 28.510 1.00 96.06 87 ASN A CA 1
ATOM 666 C C . ASN A 1 87 ? -12.599 1.377 29.085 1.00 96.06 87 ASN A C 1
ATOM 668 O O . ASN A 1 87 ? -13.074 1.150 30.199 1.00 96.06 87 ASN A O 1
ATOM 672 N N . ARG A 1 88 ? -13.069 2.376 28.324 1.00 95.88 88 ARG A N 1
ATOM 673 C CA . ARG A 1 88 ? -14.207 3.225 28.723 1.00 95.88 88 ARG A CA 1
ATOM 674 C C . ARG A 1 88 ? -15.521 2.450 28.773 1.00 95.88 88 ARG A C 1
ATOM 676 O O . ARG A 1 88 ? -16.285 2.619 29.724 1.00 95.88 88 ARG A O 1
ATOM 683 N N . ALA A 1 89 ? -15.773 1.602 27.782 1.00 95.06 89 ALA A N 1
ATOM 684 C CA . ALA A 1 89 ? -16.950 0.749 27.728 1.00 95.06 89 ALA A CA 1
ATOM 685 C C . ALA A 1 89 ? -16.943 -0.281 28.863 1.00 95.06 89 ALA A C 1
ATOM 687 O O . ALA A 1 89 ? -17.964 -0.464 29.520 1.00 95.06 89 ALA A O 1
ATOM 688 N N . GLU A 1 90 ? -15.792 -0.886 29.161 1.00 95.56 90 GLU A N 1
ATOM 689 C CA . GLU A 1 90 ? -15.630 -1.806 30.286 1.00 95.56 90 GLU A CA 1
ATOM 690 C C . GLU A 1 90 ? -15.940 -1.119 31.619 1.00 95.56 90 GLU A C 1
ATOM 692 O O . GLU A 1 90 ? -16.774 -1.607 32.383 1.00 95.56 90 GLU A O 1
ATOM 697 N N . ALA A 1 91 ? -15.342 0.048 31.876 1.00 94.06 91 ALA A N 1
ATOM 698 C CA . ALA A 1 91 ? -15.611 0.814 33.089 1.00 94.06 91 ALA A CA 1
ATOM 699 C C . ALA A 1 91 ? -17.100 1.184 33.209 1.00 94.06 91 ALA A C 1
ATOM 701 O O . ALA A 1 91 ? -17.697 1.065 34.275 1.00 94.06 91 ALA A O 1
ATOM 702 N N . ARG A 1 92 ? -17.740 1.589 32.107 1.00 91.38 92 ARG A N 1
ATOM 703 C CA . ARG A 1 92 ? -19.150 1.995 32.115 1.00 91.38 92 ARG A CA 1
ATOM 704 C C . ARG A 1 92 ? -20.113 0.826 32.320 1.00 91.38 92 ARG A C 1
ATOM 706 O O . ARG A 1 92 ? -21.089 0.967 33.059 1.00 91.38 92 ARG A O 1
ATOM 713 N N . LEU A 1 93 ? -19.878 -0.288 31.632 1.00 93.06 93 LEU A N 1
ATOM 714 C CA . LEU A 1 93 ? -20.791 -1.429 31.600 1.00 93.06 93 LEU A CA 1
ATOM 715 C C . LEU A 1 93 ? -20.571 -2.376 32.778 1.00 93.06 93 LEU A C 1
ATOM 717 O O . LEU A 1 93 ? -21.536 -2.882 33.350 1.00 93.06 93 LEU A O 1
ATOM 721 N N . LEU A 1 94 ? -19.311 -2.629 33.126 1.00 94.56 94 LEU A N 1
ATOM 722 C CA . LEU A 1 94 ? -18.916 -3.746 33.981 1.00 94.56 94 LEU A CA 1
ATOM 723 C C . LEU A 1 94 ? -18.480 -3.301 35.379 1.00 94.56 94 LEU A C 1
ATOM 725 O O . LEU A 1 94 ? -18.398 -4.142 36.272 1.00 94.56 94 LEU A O 1
ATOM 729 N N . GLN A 1 95 ? -18.247 -2.001 35.585 1.00 92.94 95 GLN A N 1
ATOM 730 C CA . GLN A 1 95 ? -17.860 -1.418 36.872 1.00 92.94 95 GLN A CA 1
ATOM 731 C C . GLN A 1 95 ? -18.907 -0.382 37.322 1.00 92.94 95 GLN A C 1
ATOM 733 O O . GLN A 1 95 ? -18.669 0.826 37.257 1.00 92.94 95 GLN A O 1
ATOM 738 N N . PRO A 1 96 ? -20.111 -0.823 37.744 1.00 86.25 96 PRO A N 1
ATOM 739 C CA . PRO A 1 96 ? -21.126 0.097 38.240 1.00 86.25 96 PRO A CA 1
ATOM 740 C C . PRO A 1 96 ? -20.616 0.866 39.464 1.00 86.25 96 PRO A C 1
ATOM 742 O O . PRO A 1 96 ? -19.823 0.356 40.256 1.00 86.25 96 PRO A O 1
ATOM 745 N N . ALA A 1 97 ? -21.088 2.103 39.625 1.00 86.00 97 ALA A N 1
ATOM 746 C CA . ALA A 1 97 ? -20.724 2.920 40.774 1.00 86.00 97 ALA A CA 1
ATOM 747 C C . ALA A 1 97 ? -21.130 2.218 42.090 1.00 86.00 97 ALA A C 1
ATOM 749 O O . ALA A 1 97 ? -22.160 1.541 42.115 1.00 86.00 97 ALA A O 1
ATOM 750 N N . PRO A 1 98 ? -20.384 2.398 43.198 1.00 86.44 98 PRO A N 1
ATOM 751 C CA . PRO A 1 98 ? -20.607 1.651 44.444 1.00 86.44 98 PRO A CA 1
ATOM 752 C C . PRO A 1 98 ? -22.021 1.793 45.027 1.00 86.44 98 PRO A C 1
ATOM 754 O O . PRO A 1 98 ? -22.503 0.927 45.749 1.00 86.44 98 PRO A O 1
ATOM 757 N N . ASN A 1 99 ? -22.686 2.906 44.721 1.00 90.69 99 ASN A N 1
ATOM 758 C CA . ASN A 1 99 ? -24.037 3.241 45.156 1.00 90.69 99 ASN A CA 1
ATOM 759 C C . ASN A 1 99 ? -25.142 2.712 44.224 1.00 90.69 99 ASN A C 1
ATOM 761 O O . ASN A 1 99 ? -26.318 2.793 44.575 1.00 90.69 99 ASN A O 1
ATOM 765 N N . VAL A 1 100 ? -24.795 2.169 43.056 1.00 88.25 100 VAL A N 1
ATOM 766 C CA . VAL A 1 100 ? -25.748 1.621 42.087 1.00 88.25 100 VAL A CA 1
ATOM 767 C C . VAL A 1 100 ? -25.790 0.106 42.243 1.00 88.25 100 VAL A C 1
ATOM 769 O O . VAL A 1 100 ? -24.869 -0.604 41.845 1.00 88.25 100 VAL A O 1
ATOM 772 N N . LYS A 1 101 ? -26.889 -0.407 42.801 1.00 86.75 101 LYS A N 1
ATOM 773 C CA . LYS A 1 101 ? -27.136 -1.851 42.843 1.00 86.75 101 LYS A CA 1
ATOM 774 C C . LYS A 1 101 ? -27.588 -2.320 41.464 1.00 86.75 101 LYS A C 1
ATOM 776 O O . LYS A 1 101 ? -28.646 -1.918 40.991 1.00 86.75 101 LYS A O 1
ATOM 781 N N . VAL A 1 102 ? -26.779 -3.167 40.840 1.00 90.00 102 VAL A N 1
ATOM 782 C CA . VAL A 1 102 ? -27.094 -3.831 39.574 1.00 90.00 102 VAL A CA 1
ATOM 783 C C . VAL A 1 102 ? -27.334 -5.305 39.869 1.00 90.00 102 VAL A C 1
ATOM 785 O O . VAL A 1 102 ? -26.524 -5.930 40.554 1.00 90.00 102 VAL A O 1
ATOM 788 N N . ASP A 1 103 ? -28.455 -5.853 39.403 1.00 94.75 103 ASP A N 1
ATOM 789 C CA . ASP A 1 103 ? -28.743 -7.272 39.595 1.00 94.75 103 ASP A CA 1
ATOM 790 C C . ASP A 1 103 ? -27.831 -8.169 38.727 1.00 94.75 103 ASP A C 1
ATOM 792 O O . ASP A 1 103 ? -27.160 -7.721 37.790 1.00 94.75 103 ASP A O 1
ATOM 796 N N . ALA A 1 104 ? -27.786 -9.463 39.050 1.00 94.44 104 ALA A N 1
ATOM 797 C CA . ALA A 1 104 ? -26.923 -10.414 38.351 1.00 94.44 104 ALA A CA 1
ATOM 798 C C . ALA A 1 104 ? -27.318 -10.626 36.876 1.00 94.44 104 ALA A C 1
ATOM 800 O O . ALA A 1 104 ? -26.454 -10.890 36.037 1.00 94.44 104 ALA A O 1
ATOM 801 N N . HIS A 1 105 ? -28.605 -10.505 36.547 1.00 96.25 105 HIS A N 1
ATOM 802 C CA . HIS A 1 105 ? -29.114 -10.708 35.193 1.00 96.25 105 HIS A CA 1
ATOM 803 C C . HIS A 1 105 ? -28.721 -9.541 34.273 1.00 96.25 105 HIS A C 1
ATOM 805 O O . HIS A 1 105 ? -28.236 -9.745 33.159 1.00 96.25 105 HIS A O 1
ATOM 811 N N . GLU A 1 106 ? -28.850 -8.316 34.765 1.00 94.75 106 GLU A N 1
ATOM 812 C CA . GLU A 1 106 ? -28.406 -7.078 34.141 1.00 94.75 106 GLU A CA 1
ATOM 813 C C . GLU A 1 106 ? -26.891 -7.089 33.916 1.00 94.75 106 GLU A C 1
ATOM 815 O O . GLU A 1 106 ? -26.427 -6.802 32.811 1.00 94.75 106 GLU A O 1
ATOM 820 N N . MET A 1 107 ? -26.107 -7.506 34.916 1.00 94.44 107 MET A N 1
ATOM 821 C CA . MET A 1 107 ? -24.658 -7.665 34.753 1.00 94.44 107 MET A CA 1
ATOM 822 C C . MET A 1 107 ? -24.302 -8.698 33.678 1.00 94.44 107 MET A C 1
ATOM 824 O O . MET A 1 107 ? -23.391 -8.465 32.879 1.00 94.44 107 MET A O 1
ATOM 828 N N . ALA A 1 108 ? -25.032 -9.815 33.605 1.00 96.19 108 ALA A N 1
ATOM 829 C CA . ALA A 1 108 ? -24.842 -10.810 32.553 1.00 96.19 108 ALA A CA 1
ATOM 830 C C . ALA A 1 108 ? -25.198 -10.257 31.162 1.00 96.19 108 ALA A C 1
ATOM 832 O O . ALA A 1 108 ? -24.478 -10.529 30.198 1.00 96.19 108 ALA A O 1
ATOM 833 N N . ARG A 1 109 ? -26.260 -9.443 31.041 1.00 96.44 109 ARG A N 1
ATO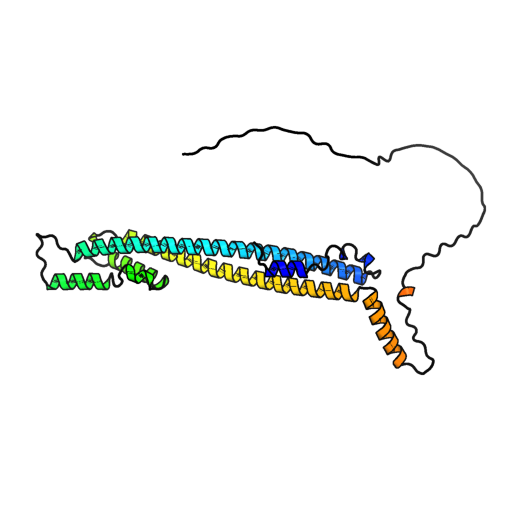M 834 C CA . ARG A 1 109 ? -26.608 -8.756 29.784 1.00 96.44 109 ARG A CA 1
ATOM 835 C C . ARG A 1 109 ? -25.485 -7.821 29.337 1.00 96.44 109 ARG A C 1
ATOM 837 O O . ARG A 1 109 ? -25.064 -7.892 28.185 1.00 96.44 109 ARG A O 1
ATOM 844 N N . ARG A 1 110 ? -24.970 -6.986 30.244 1.00 95.75 110 ARG A N 1
ATOM 845 C CA . ARG A 1 110 ? -23.884 -6.032 29.957 1.00 95.75 110 ARG A CA 1
ATOM 846 C C . ARG A 1 110 ? -22.581 -6.720 29.571 1.00 95.75 110 ARG A C 1
ATOM 848 O O . ARG A 1 110 ? -21.916 -6.271 28.644 1.00 95.75 110 ARG A O 1
ATOM 855 N N . ARG A 1 111 ? -22.244 -7.835 30.230 1.00 96.56 111 ARG A N 1
ATOM 856 C CA . ARG A 1 111 ? -21.092 -8.671 29.861 1.00 96.56 111 ARG A CA 1
ATOM 857 C C . ARG A 1 111 ? -21.229 -9.206 28.438 1.00 96.56 111 ARG A C 1
ATOM 859 O O . ARG A 1 111 ? -20.333 -9.002 27.634 1.00 96.56 111 ARG A O 1
ATOM 866 N N . LYS A 1 112 ? -22.382 -9.797 28.103 1.00 96.88 112 LYS A N 1
ATOM 867 C CA . LYS A 1 112 ? -22.654 -10.297 26.745 1.00 96.88 112 LYS A CA 1
ATOM 868 C C . LYS A 1 112 ? -22.577 -9.195 25.689 1.00 96.88 112 LYS A C 1
ATOM 870 O O . LYS A 1 112 ? -22.065 -9.443 24.604 1.00 96.88 112 LYS A O 1
ATOM 875 N N . LEU A 1 113 ? -23.082 -7.997 25.994 1.00 96.31 113 LEU A N 1
ATOM 876 C CA . LEU A 1 113 ? -22.952 -6.837 25.110 1.00 96.31 113 LEU A CA 1
ATOM 877 C C . LEU A 1 113 ? -21.477 -6.480 24.888 1.00 96.31 113 LEU A C 1
ATOM 879 O O . LEU A 1 113 ? -21.058 -6.336 23.743 1.00 96.31 113 LEU A O 1
ATOM 883 N N . PHE A 1 114 ? -20.697 -6.371 25.966 1.00 97.00 114 PHE A N 1
ATOM 884 C CA . PHE A 1 114 ? -19.274 -6.054 25.891 1.00 97.00 114 PHE A CA 1
ATOM 885 C C . PHE A 1 114 ? -18.505 -7.087 25.063 1.00 97.00 114 PHE A C 1
ATOM 887 O O . PHE A 1 114 ? -17.827 -6.708 24.115 1.00 97.00 114 PHE A O 1
ATOM 894 N N . ASP A 1 115 ? -18.675 -8.378 25.351 1.00 96.31 115 ASP A N 1
ATOM 895 C CA . ASP A 1 115 ? -17.969 -9.458 24.653 1.00 96.31 115 ASP A CA 1
ATOM 896 C C . ASP A 1 115 ? -18.372 -9.547 23.169 1.00 96.31 115 ASP A C 1
ATOM 898 O O . ASP A 1 115 ? -17.556 -9.891 22.316 1.00 96.31 115 ASP A O 1
ATOM 902 N N . ARG A 1 116 ? -19.626 -9.203 22.836 1.00 96.25 116 ARG A N 1
ATOM 903 C CA . ARG A 1 116 ? -20.103 -9.136 21.446 1.00 96.25 116 ARG A CA 1
ATOM 904 C C . ARG A 1 116 ? -19.448 -7.994 20.670 1.00 96.25 116 ARG A C 1
ATOM 906 O O . ARG A 1 116 ? -19.095 -8.187 19.512 1.00 96.25 116 ARG A O 1
ATOM 913 N N . VAL A 1 117 ? -19.353 -6.808 21.273 1.00 96.50 117 VAL A N 1
ATOM 914 C CA . VAL A 1 117 ? -18.814 -5.608 20.607 1.00 96.50 117 VAL A CA 1
ATOM 915 C C . VAL A 1 117 ? -17.287 -5.644 20.556 1.00 96.50 117 VAL A C 1
ATOM 917 O O . VAL A 1 117 ? -16.696 -5.299 19.538 1.00 96.50 117 VAL A O 1
ATOM 920 N N . PHE A 1 118 ? -16.647 -6.099 21.630 1.00 96.75 118 PHE A N 1
ATOM 921 C CA . PHE A 1 118 ? -15.196 -6.153 21.791 1.00 96.75 118 PHE A CA 1
ATOM 922 C C . PHE A 1 118 ? -14.713 -7.604 21.791 1.00 96.75 118 PHE A C 1
ATOM 924 O O . PHE A 1 118 ? -14.156 -8.094 22.774 1.00 96.75 118 PHE A O 1
ATOM 931 N N . SER A 1 119 ? -14.940 -8.293 20.672 1.00 91.62 119 SER A N 1
ATOM 932 C CA . SER A 1 119 ? -14.626 -9.718 20.510 1.00 91.62 119 SER A CA 1
ATOM 933 C C . SER A 1 119 ? -13.126 -10.033 20.541 1.00 91.62 119 SER A C 1
ATOM 935 O O . SER A 1 119 ? -12.745 -11.160 20.854 1.00 91.62 119 SER A O 1
ATOM 937 N N . LEU A 1 120 ? -12.274 -9.050 20.235 1.00 94.56 120 LEU A N 1
ATOM 938 C CA . LEU A 1 120 ? -10.819 -9.184 20.230 1.00 94.56 120 LEU A CA 1
ATOM 939 C C . LEU A 1 120 ? -10.184 -8.394 21.373 1.00 94.56 120 LEU A C 1
ATOM 941 O O . LEU A 1 120 ? -10.551 -7.248 21.650 1.00 94.56 120 LEU A O 1
ATOM 945 N N . ASN A 1 121 ? -9.161 -8.964 22.005 1.00 94.44 121 ASN A N 1
ATOM 946 C CA . ASN A 1 121 ? -8.293 -8.170 22.863 1.00 94.44 121 ASN A CA 1
ATOM 947 C C . ASN A 1 121 ? -7.335 -7.334 22.003 1.00 94.44 121 ASN A C 1
ATOM 949 O O . ASN A 1 121 ? -6.973 -7.752 20.903 1.00 94.44 121 ASN A O 1
ATOM 953 N N . PRO A 1 122 ? -6.835 -6.196 22.515 1.00 94.31 122 PRO A N 1
ATOM 954 C CA . PRO A 1 122 ? -5.823 -5.403 21.817 1.00 94.31 122 PRO A CA 1
ATOM 955 C C . PRO A 1 122 ? -4.592 -6.218 21.386 1.00 94.31 122 PRO A C 1
ATOM 957 O O . PRO A 1 122 ? -4.090 -6.061 20.278 1.00 94.31 122 PRO A O 1
ATOM 960 N N . SER A 1 123 ? -4.163 -7.178 22.213 1.00 93.81 123 SER A N 1
ATOM 961 C CA . SER A 1 123 ? -3.052 -8.086 21.901 1.00 93.81 123 SER A CA 1
ATOM 962 C C . SER A 1 123 ? -3.315 -9.017 20.714 1.00 93.81 123 SER A C 1
ATOM 964 O O . SER A 1 123 ? -2.367 -9.511 20.104 1.00 93.81 123 SER A O 1
ATOM 966 N N . ASP A 1 124 ? -4.581 -9.282 20.388 1.00 94.69 124 ASP A N 1
ATOM 967 C CA . ASP A 1 124 ? -4.957 -10.191 19.304 1.00 94.69 124 ASP A CA 1
ATOM 968 C C . ASP A 1 124 ? -4.802 -9.523 17.931 1.00 94.69 124 ASP A C 1
ATOM 970 O O . ASP A 1 124 ? -4.570 -10.215 16.939 1.00 94.69 124 ASP A O 1
ATOM 974 N N . PHE A 1 125 ? -4.815 -8.184 17.868 1.00 94.06 125 PHE A N 1
ATOM 975 C CA . PHE A 1 125 ? -4.639 -7.444 16.613 1.00 94.06 125 PHE A CA 1
ATOM 976 C C . PHE A 1 125 ? -3.269 -7.668 15.964 1.00 94.06 125 PHE A C 1
ATOM 978 O O . PHE A 1 125 ? -3.150 -7.596 14.746 1.00 94.06 125 PHE A O 1
ATOM 985 N N . ALA A 1 126 ? -2.250 -8.040 16.744 1.00 92.00 126 ALA A N 1
ATOM 986 C CA . ALA A 1 126 ? -0.942 -8.423 16.211 1.00 92.00 126 ALA A CA 1
ATOM 987 C C . ALA A 1 126 ? -0.956 -9.761 15.441 1.00 92.00 126 ALA A C 1
ATOM 989 O O . ALA A 1 126 ? 0.019 -10.096 14.771 1.00 92.00 126 ALA A O 1
ATOM 990 N N . ARG A 1 127 ? -2.026 -10.560 15.571 1.00 94.25 127 ARG A N 1
ATOM 991 C CA . ARG A 1 127 ? -2.148 -11.908 14.986 1.00 94.25 127 ARG A CA 1
ATOM 992 C C . ARG A 1 127 ? -3.142 -11.982 13.831 1.00 94.25 127 ARG A C 1
ATOM 994 O O . ARG A 1 127 ? -3.142 -12.975 13.107 1.00 94.25 127 ARG A O 1
ATOM 1001 N N . VAL A 1 128 ? -3.997 -10.976 13.676 1.00 96.00 128 VAL A N 1
ATOM 1002 C CA . VAL A 1 128 ? -4.988 -10.911 12.596 1.00 96.00 128 VAL A CA 1
ATOM 1003 C C . VAL A 1 128 ? -4.436 -10.131 11.408 1.00 96.00 128 VAL A C 1
ATOM 1005 O O . VAL A 1 128 ? -3.470 -9.378 11.522 1.00 96.00 128 VAL A O 1
ATOM 1008 N N . SER A 1 129 ? -5.047 -10.315 10.240 1.00 96.44 129 SER A N 1
ATOM 1009 C CA . SER A 1 129 ? -4.703 -9.505 9.075 1.00 96.44 129 SER A CA 1
ATOM 1010 C C . SER A 1 129 ? -5.210 -8.071 9.242 1.00 96.44 129 SER A C 1
ATOM 1012 O O . SER A 1 129 ? -6.224 -7.824 9.899 1.00 96.44 129 SER A O 1
ATOM 1014 N N . THR A 1 130 ? -4.546 -7.119 8.585 1.00 95.25 130 THR A N 1
ATOM 1015 C CA . THR A 1 130 ? -4.956 -5.706 8.585 1.00 95.25 130 THR A CA 1
ATOM 1016 C C . THR A 1 130 ? -6.400 -5.517 8.114 1.00 95.25 130 THR A C 1
ATOM 1018 O O . THR A 1 130 ? -7.119 -4.702 8.679 1.00 95.25 130 THR A O 1
ATOM 1021 N N . GLY A 1 131 ? -6.856 -6.302 7.131 1.00 96.44 131 GLY A N 1
ATOM 1022 C CA . GLY A 1 131 ? -8.248 -6.260 6.670 1.00 96.44 131 GLY A CA 1
ATOM 1023 C C . GLY A 1 131 ? -9.242 -6.624 7.776 1.00 96.44 131 GLY A C 1
ATOM 1024 O O . GLY A 1 131 ? -10.168 -5.864 8.037 1.00 96.44 131 GLY A O 1
ATOM 1025 N N . VAL A 1 132 ? -8.989 -7.721 8.498 1.00 96.94 132 VAL A N 1
ATOM 1026 C CA . VAL A 1 132 ? -9.834 -8.153 9.627 1.00 96.94 132 VAL A CA 1
ATOM 1027 C C . VAL A 1 132 ? -9.818 -7.124 10.760 1.00 96.94 132 VAL A C 1
ATOM 1029 O O . VAL A 1 132 ? -10.851 -6.871 11.382 1.00 96.94 132 VAL A O 1
ATOM 1032 N N . ALA A 1 133 ? -8.668 -6.495 11.023 1.00 97.12 133 ALA A N 1
ATOM 1033 C CA . ALA A 1 133 ? -8.569 -5.424 12.011 1.00 97.12 133 ALA A CA 1
ATOM 1034 C C . ALA A 1 133 ? -9.466 -4.228 11.646 1.00 97.12 133 ALA A C 1
ATOM 1036 O O . ALA A 1 133 ? -10.273 -3.794 12.469 1.00 97.12 133 ALA A O 1
ATOM 1037 N N . ILE A 1 134 ? -9.377 -3.753 10.397 1.00 97.50 134 ILE A N 1
ATOM 1038 C CA . ILE A 1 134 ? -10.183 -2.638 9.881 1.00 97.50 134 ILE A CA 1
ATOM 1039 C C . ILE A 1 134 ? -11.679 -2.960 9.957 1.00 97.50 134 ILE A C 1
ATOM 1041 O O . ILE A 1 134 ? -12.448 -2.148 10.467 1.00 97.50 134 ILE A O 1
ATOM 1045 N N . GLU A 1 135 ? -12.093 -4.155 9.532 1.00 97.44 135 GLU A N 1
ATOM 1046 C CA . GLU A 1 135 ? -13.490 -4.600 9.626 1.00 97.44 135 GLU A CA 1
ATOM 1047 C C . GLU A 1 135 ? -13.996 -4.612 11.075 1.00 97.44 135 GLU A C 1
ATOM 1049 O O . GLU A 1 135 ? -15.090 -4.122 11.362 1.00 97.44 135 GLU A O 1
ATOM 1054 N N . THR A 1 136 ? -13.177 -5.113 12.005 1.00 97.44 136 THR A N 1
ATOM 1055 C CA . THR A 1 136 ? -13.516 -5.151 13.435 1.00 97.44 136 THR A CA 1
ATOM 1056 C C . THR A 1 136 ? -13.720 -3.740 13.988 1.00 97.44 136 THR A C 1
ATOM 1058 O O . THR A 1 136 ? -14.690 -3.479 14.697 1.00 97.44 136 THR A O 1
ATOM 1061 N N . TRP A 1 137 ? -12.841 -2.801 13.638 1.00 97.56 137 TRP A N 1
ATOM 1062 C CA . TRP A 1 137 ? -12.965 -1.400 14.039 1.00 97.56 137 TRP A CA 1
ATOM 1063 C C . TRP A 1 137 ? -14.221 -0.729 13.478 1.00 97.56 137 TRP A C 1
ATOM 1065 O O . TRP A 1 137 ? -14.874 0.032 14.195 1.00 97.56 137 TRP A O 1
ATOM 1075 N N . GLY A 1 138 ? -14.593 -1.045 12.236 1.00 97.25 138 GLY A N 1
ATOM 1076 C CA . GLY A 1 138 ? -15.848 -0.598 11.635 1.00 97.25 138 GLY A CA 1
ATOM 1077 C C . GLY A 1 138 ? -17.073 -1.117 12.392 1.00 97.25 138 GLY A C 1
ATOM 1078 O O . GLY A 1 138 ? -17.957 -0.334 12.740 1.00 97.25 138 GLY A O 1
ATOM 1079 N N . ALA A 1 139 ? -17.086 -2.409 12.733 1.00 97.06 139 ALA A N 1
ATOM 1080 C CA . ALA A 1 139 ? -18.163 -3.019 13.515 1.00 97.06 139 ALA A CA 1
ATOM 1081 C C . ALA A 1 139 ? -18.297 -2.394 14.916 1.00 97.06 139 ALA A C 1
ATOM 1083 O O . ALA A 1 139 ? -19.407 -2.176 15.403 1.00 97.06 139 ALA A O 1
ATOM 1084 N N . VAL A 1 140 ? -17.175 -2.049 15.555 1.00 97.31 140 VAL A N 1
ATOM 1085 C CA . VAL A 1 140 ? -17.164 -1.353 16.852 1.00 97.31 140 VAL A CA 1
ATOM 1086 C C . VAL A 1 140 ? -17.733 0.059 16.720 1.00 97.31 140 VAL A C 1
ATOM 1088 O O . VAL A 1 140 ? -18.577 0.441 17.527 1.00 97.31 140 VAL A O 1
ATOM 1091 N N . ALA A 1 141 ? -17.327 0.827 15.702 1.00 96.62 141 ALA A N 1
ATOM 1092 C CA . ALA A 1 141 ? -17.873 2.164 15.453 1.00 96.62 141 ALA A CA 1
ATOM 1093 C C . ALA A 1 141 ? -19.398 2.124 15.243 1.00 96.62 141 ALA A C 1
ATOM 1095 O O . ALA A 1 141 ? -20.134 2.930 15.816 1.00 96.62 141 ALA A O 1
ATOM 1096 N N . GLU A 1 142 ? -19.879 1.143 14.479 1.00 96.75 142 GLU A N 1
ATOM 1097 C CA . GLU A 1 142 ? -21.304 0.923 14.245 1.00 96.75 142 GLU A CA 1
ATOM 1098 C C . GLU A 1 142 ? -22.052 0.545 15.533 1.00 96.75 142 GLU A C 1
ATOM 1100 O O . GLU A 1 142 ? -23.121 1.095 15.815 1.00 96.75 142 GLU A O 1
ATOM 1105 N N . ALA A 1 143 ? -21.483 -0.343 16.350 1.00 96.12 143 ALA A N 1
ATOM 1106 C CA . ALA A 1 143 ? -22.062 -0.723 17.633 1.00 96.12 143 ALA A CA 1
ATOM 1107 C C . ALA A 1 143 ? -22.133 0.462 18.609 1.00 96.12 143 ALA A C 1
ATOM 1109 O O . ALA A 1 143 ? -23.165 0.663 19.244 1.00 96.12 143 ALA A O 1
ATOM 1110 N N . LEU A 1 144 ? -21.091 1.295 18.695 1.00 95.88 144 LEU A N 1
ATOM 1111 C CA . LEU A 1 144 ? -21.102 2.504 19.533 1.00 95.88 144 LEU A CA 1
ATOM 1112 C C . LEU A 1 144 ? -22.221 3.476 19.138 1.00 95.88 144 LEU A C 1
ATOM 1114 O O . LEU A 1 144 ? -22.790 4.137 20.004 1.00 95.88 144 LEU A O 1
ATOM 1118 N N . ALA A 1 145 ? -22.536 3.565 17.843 1.00 95.00 145 ALA A N 1
ATOM 1119 C CA . ALA A 1 145 ? -23.601 4.425 17.341 1.00 95.00 145 ALA A CA 1
ATOM 1120 C C . ALA A 1 145 ? -25.003 3.848 17.597 1.00 95.00 145 ALA A C 1
ATOM 1122 O O . ALA A 1 145 ? -25.949 4.606 17.817 1.00 95.00 145 ALA A O 1
ATOM 1123 N N . LYS A 1 146 ? -25.161 2.519 17.555 1.00 95.88 146 LYS A N 1
ATOM 1124 C CA . LYS A 1 146 ? -26.474 1.852 17.610 1.00 95.88 146 LYS A CA 1
ATOM 1125 C C . LYS A 1 146 ? -26.888 1.391 19.003 1.00 95.88 146 LYS A C 1
ATOM 1127 O O . LYS A 1 146 ? -28.082 1.356 19.287 1.00 95.88 146 LYS A O 1
ATOM 1132 N N . GLU A 1 147 ? -25.938 1.015 19.852 1.00 95.00 147 GLU A N 1
ATOM 1133 C CA . GLU A 1 147 ? -26.229 0.408 21.151 1.00 95.00 147 GLU A CA 1
ATOM 1134 C C . GLU A 1 147 ? -26.566 1.480 22.200 1.00 95.00 147 GLU A C 1
ATOM 1136 O O . GLU A 1 147 ? -25.694 2.281 22.555 1.00 95.00 147 GLU A O 1
ATOM 1141 N N . PRO A 1 148 ? -27.788 1.484 22.769 1.00 93.75 148 PRO A N 1
ATOM 1142 C CA . PRO A 1 148 ? -28.217 2.512 23.722 1.00 93.75 148 PRO A CA 1
ATOM 1143 C C . PRO A 1 148 ? -27.342 2.584 24.979 1.00 93.75 148 PRO A C 1
ATOM 1145 O O . PRO A 1 148 ? -27.130 3.661 25.528 1.00 93.75 148 PRO A O 1
ATOM 1148 N N . ASP A 1 149 ? -26.799 1.444 25.418 1.00 90.38 149 ASP A N 1
ATOM 1149 C CA . ASP A 1 149 ? -25.930 1.358 26.598 1.00 90.38 149 ASP A CA 1
ATOM 1150 C C . ASP A 1 149 ? -24.527 1.963 26.341 1.00 90.38 149 ASP A C 1
ATOM 1152 O O . ASP A 1 149 ? -23.815 2.303 27.291 1.00 90.38 149 ASP A O 1
ATOM 1156 N N . LEU A 1 150 ? -24.130 2.129 25.070 1.00 92.69 150 LEU A N 1
ATOM 1157 C CA . LEU A 1 150 ? -22.827 2.662 24.649 1.00 92.69 150 LEU A CA 1
ATOM 1158 C C . LEU A 1 150 ? -22.898 4.096 24.107 1.00 92.69 150 LEU A C 1
ATOM 1160 O O . LEU A 1 150 ? -21.926 4.838 24.252 1.00 92.69 150 LEU A O 1
ATOM 1164 N N . GLN A 1 151 ? -24.037 4.515 23.548 1.00 91.06 151 GLN A N 1
ATOM 1165 C CA . GLN A 1 151 ? -24.256 5.877 23.042 1.00 91.06 151 GLN A CA 1
ATOM 1166 C C . GLN A 1 151 ? -23.839 7.000 24.017 1.00 91.06 151 GLN A C 1
ATOM 1168 O O . GLN A 1 151 ? -23.218 7.963 23.558 1.00 91.06 151 GLN A O 1
ATOM 1173 N N . PRO A 1 152 ? -24.076 6.900 25.346 1.00 90.69 152 PRO A N 1
ATOM 1174 C CA . PRO A 1 152 ? -23.672 7.934 26.303 1.00 90.69 152 PRO A CA 1
ATOM 1175 C C . PRO A 1 152 ? -22.158 8.147 26.420 1.00 90.69 152 PRO A C 1
ATOM 1177 O O . PRO A 1 152 ? -21.727 9.093 27.072 1.00 90.69 152 PRO A O 1
ATOM 1180 N N . LEU A 1 153 ? -21.334 7.262 25.848 1.00 89.81 153 LEU A N 1
ATOM 1181 C CA . LEU A 1 153 ? -19.888 7.466 25.801 1.00 89.81 153 LEU A CA 1
ATOM 1182 C C . LEU A 1 153 ? -19.505 8.576 24.813 1.00 89.81 153 LEU A C 1
ATOM 1184 O O . LEU A 1 153 ? -18.457 9.186 24.993 1.00 89.81 153 LEU A O 1
ATOM 1188 N N . HIS A 1 154 ? -20.339 8.847 23.801 1.00 92.69 154 HIS A N 1
ATOM 1189 C CA . HIS A 1 154 ? -20.080 9.838 22.748 1.00 92.69 154 HIS A CA 1
ATOM 1190 C C . HIS A 1 154 ? -18.756 9.614 21.988 1.00 92.69 154 HIS A C 1
ATOM 1192 O O . HIS A 1 154 ? -18.108 10.567 21.572 1.00 92.69 154 HIS A O 1
ATOM 1198 N N . LEU A 1 155 ? -18.355 8.350 21.794 1.00 93.12 155 LEU A N 1
ATOM 1199 C CA . LEU A 1 155 ? -17.088 7.972 21.137 1.00 93.12 155 LEU A CA 1
ATOM 1200 C C . LEU A 1 155 ? -17.266 7.394 19.722 1.00 93.12 155 LEU A C 1
ATOM 1202 O O . LEU A 1 155 ? -16.282 7.027 19.080 1.00 93.12 155 LEU A O 1
ATOM 1206 N N . ALA A 1 156 ? -18.506 7.290 19.233 1.00 93.62 156 ALA A N 1
ATOM 1207 C CA . ALA A 1 156 ? -18.799 6.708 17.922 1.00 93.62 156 ALA A CA 1
ATOM 1208 C C . ALA A 1 156 ? -18.126 7.492 16.782 1.00 93.62 156 ALA A C 1
ATOM 1210 O O . ALA A 1 156 ? -17.507 6.891 15.907 1.00 93.62 156 ALA A O 1
ATOM 1211 N N . ASP A 1 157 ? -18.181 8.826 16.834 1.00 95.50 157 ASP A N 1
ATOM 1212 C CA . ASP A 1 157 ? -17.605 9.694 15.803 1.00 95.50 157 ASP A CA 1
ATOM 1213 C C . ASP A 1 157 ? -16.082 9.568 15.727 1.00 95.50 157 ASP A C 1
ATOM 1215 O O . ASP A 1 157 ? -15.519 9.514 14.634 1.00 95.50 157 ASP A O 1
ATOM 1219 N N . ASP A 1 158 ? -15.405 9.497 16.873 1.00 94.69 158 ASP A N 1
ATOM 1220 C CA . ASP A 1 158 ? -13.945 9.396 16.918 1.00 94.69 158 ASP A CA 1
ATOM 1221 C C . ASP A 1 158 ? -13.471 8.031 16.409 1.00 94.69 158 ASP A C 1
ATOM 1223 O O . ASP A 1 158 ? -12.574 7.969 15.564 1.00 94.69 158 ASP A O 1
ATOM 1227 N N . MET A 1 159 ? -14.147 6.946 16.808 1.00 96.31 159 MET A N 1
ATOM 1228 C CA . MET A 1 159 ? -13.871 5.616 16.258 1.00 96.31 159 MET A CA 1
ATOM 1229 C C . MET A 1 159 ? -14.143 5.557 14.755 1.00 96.31 159 MET A C 1
ATOM 1231 O O . MET A 1 159 ? -13.350 4.999 13.999 1.00 96.31 159 MET A O 1
ATOM 1235 N N . SER A 1 160 ? -15.246 6.159 14.303 1.00 97.00 160 SER A N 1
ATOM 1236 C CA . SER A 1 160 ? -15.603 6.198 12.887 1.00 97.00 160 SER A CA 1
ATOM 1237 C C . SER A 1 160 ? -14.575 6.976 12.065 1.00 97.00 160 SER A C 1
ATOM 1239 O O . SER A 1 160 ? -14.267 6.564 10.948 1.00 97.00 160 SER A O 1
ATOM 1241 N N . LYS A 1 161 ? -14.021 8.076 12.591 1.00 97.56 161 LYS A N 1
ATOM 1242 C CA . LYS A 1 161 ? -12.938 8.828 11.934 1.00 97.56 161 LYS A CA 1
ATOM 1243 C C . LYS A 1 161 ? -11.662 7.997 11.837 1.00 97.56 161 LYS A C 1
ATOM 1245 O O . LYS A 1 161 ? -11.064 7.951 10.764 1.00 97.56 161 LYS A O 1
ATOM 1250 N N . 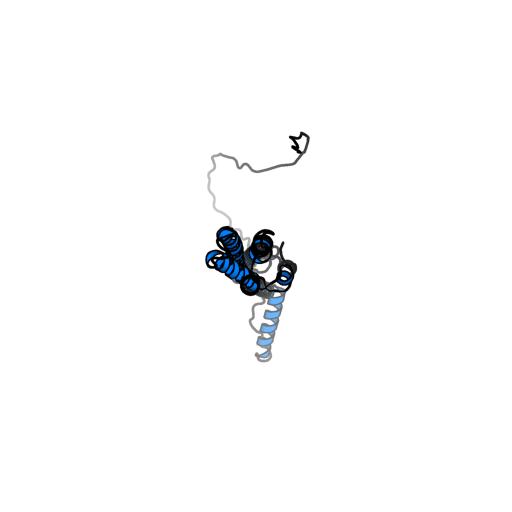ALA A 1 162 ? -11.266 7.325 12.919 1.00 97.31 162 ALA A N 1
ATOM 1251 C CA . ALA A 1 162 ? -10.075 6.477 12.932 1.00 97.31 162 ALA A CA 1
ATOM 1252 C C . ALA A 1 162 ? -10.215 5.286 11.965 1.00 97.31 162 ALA A C 1
ATOM 1254 O O . ALA A 1 162 ? -9.326 5.032 11.152 1.00 97.31 162 ALA A O 1
ATOM 1255 N N . HIS A 1 163 ? -11.373 4.619 11.972 1.00 97.94 163 HIS A N 1
ATOM 1256 C CA . HIS A 1 163 ? -11.707 3.566 11.015 1.00 97.94 163 HIS A CA 1
ATOM 1257 C C . HIS A 1 163 ? -11.678 4.080 9.567 1.00 97.94 163 HIS A C 1
ATOM 1259 O O . HIS A 1 163 ? -11.026 3.478 8.716 1.00 97.94 163 HIS A O 1
ATOM 1265 N N . ALA A 1 164 ? -12.320 5.218 9.281 1.00 98.12 164 ALA A N 1
ATOM 1266 C CA . ALA A 1 164 ? -12.326 5.803 7.941 1.00 98.12 164 ALA A CA 1
ATOM 1267 C C . ALA A 1 164 ? -10.911 6.160 7.457 1.00 98.12 164 ALA A C 1
ATOM 1269 O O . ALA A 1 164 ? -10.592 5.944 6.289 1.00 98.12 164 ALA A O 1
ATOM 1270 N N . ALA A 1 165 ? -10.043 6.658 8.342 1.00 98.00 165 ALA A N 1
ATOM 1271 C CA . ALA A 1 165 ? -8.644 6.917 8.017 1.00 98.00 165 ALA A CA 1
ATOM 1272 C C . ALA A 1 165 ? -7.898 5.628 7.627 1.00 98.00 165 ALA A C 1
ATOM 1274 O O . ALA A 1 165 ? -7.211 5.614 6.607 1.00 98.00 165 ALA A O 1
ATOM 1275 N N . ALA A 1 166 ? -8.084 4.534 8.375 1.00 97.94 166 ALA A N 1
ATOM 1276 C CA . ALA A 1 166 ? -7.481 3.239 8.058 1.00 97.94 166 ALA A CA 1
ATOM 1277 C C . ALA A 1 166 ? -8.012 2.649 6.738 1.00 97.94 166 ALA A C 1
ATOM 1279 O O . ALA A 1 166 ? -7.225 2.168 5.922 1.00 97.94 166 ALA A O 1
ATOM 1280 N N . VAL A 1 167 ? -9.322 2.749 6.478 1.00 98.31 167 VAL A N 1
ATOM 1281 C CA . VAL A 1 167 ? -9.932 2.340 5.198 1.00 98.31 167 VAL A CA 1
ATOM 1282 C C . VAL A 1 167 ? -9.347 3.138 4.035 1.00 98.31 167 VAL A C 1
ATOM 1284 O O . VAL A 1 167 ? -8.945 2.552 3.030 1.00 98.31 167 VAL A O 1
ATOM 1287 N N . ASN A 1 168 ? -9.266 4.463 4.164 1.00 98.06 168 ASN A N 1
ATOM 1288 C CA . ASN A 1 168 ? -8.731 5.327 3.115 1.00 98.06 168 ASN A CA 1
ATOM 1289 C C . ASN A 1 168 ? -7.255 5.021 2.832 1.00 98.06 168 ASN A C 1
ATOM 1291 O O . ASN A 1 168 ? -6.873 4.928 1.667 1.00 98.06 168 ASN A O 1
ATOM 1295 N N . ALA A 1 169 ? -6.445 4.801 3.872 1.00 97.88 169 ALA A N 1
ATOM 1296 C CA . ALA A 1 169 ? -5.044 4.416 3.721 1.00 97.88 169 ALA A CA 1
ATOM 1297 C C . ALA A 1 169 ? -4.891 3.034 3.061 1.00 97.88 169 ALA A C 1
ATOM 1299 O O . ALA A 1 169 ? -4.038 2.848 2.198 1.00 97.88 169 ALA A O 1
ATOM 1300 N N . ALA A 1 170 ? -5.754 2.070 3.397 1.00 97.69 170 ALA A N 1
ATOM 1301 C CA . ALA A 1 170 ? -5.743 0.754 2.759 1.00 97.69 170 ALA A CA 1
ATOM 1302 C C . ALA A 1 170 ? -6.126 0.841 1.272 1.00 97.69 170 ALA A C 1
ATOM 1304 O O . ALA A 1 170 ? -5.521 0.181 0.428 1.00 97.69 170 ALA A O 1
ATOM 1305 N N . GLN A 1 171 ? -7.108 1.681 0.931 1.00 97.31 171 GLN A N 1
ATOM 1306 C CA . GLN A 1 171 ? -7.486 1.937 -0.458 1.00 97.31 171 GLN A CA 1
ATOM 1307 C C . GLN A 1 171 ? -6.377 2.646 -1.242 1.00 97.31 171 GLN A C 1
ATOM 1309 O O . GLN A 1 171 ? -6.157 2.295 -2.400 1.00 97.31 171 GLN A O 1
ATOM 1314 N N . ALA A 1 172 ? -5.687 3.614 -0.633 1.00 95.88 172 ALA A N 1
ATOM 1315 C CA . ALA A 1 172 ? -4.541 4.289 -1.240 1.00 95.88 172 ALA A CA 1
ATOM 1316 C C . ALA A 1 172 ? -3.411 3.293 -1.533 1.00 95.88 172 ALA A C 1
ATOM 1318 O O . ALA A 1 172 ? -2.990 3.178 -2.681 1.00 95.88 172 ALA A O 1
ATOM 1319 N N . LEU A 1 173 ? -3.035 2.468 -0.548 1.00 96.62 173 LEU A N 1
ATOM 1320 C CA . LEU A 1 173 ? -2.025 1.429 -0.737 1.00 96.62 173 LEU A CA 1
ATOM 1321 C C . LEU A 1 173 ? -2.400 0.440 -1.850 1.00 96.62 173 LEU A C 1
ATOM 1323 O O . LEU A 1 173 ? -1.539 0.048 -2.629 1.00 96.62 173 LEU A O 1
ATOM 1327 N N . ASN A 1 174 ? -3.667 0.032 -1.950 1.00 95.94 174 ASN A N 1
ATOM 1328 C CA . ASN A 1 174 ? -4.093 -0.879 -3.015 1.00 95.94 174 ASN A CA 1
ATOM 1329 C C . ASN A 1 174 ? -3.935 -0.256 -4.409 1.00 95.94 174 ASN A C 1
ATOM 1331 O O . ASN A 1 174 ? -3.446 -0.930 -5.312 1.00 95.94 174 ASN A O 1
ATOM 1335 N N . ARG A 1 175 ? -4.297 1.024 -4.578 1.00 96.12 175 ARG A N 1
ATOM 1336 C CA . ARG A 1 175 ? -4.083 1.743 -5.848 1.00 96.12 175 ARG A CA 1
ATOM 1337 C C . ARG A 1 175 ? -2.600 1.796 -6.205 1.00 96.12 175 ARG A C 1
ATOM 1339 O O . ARG A 1 175 ? -2.226 1.509 -7.332 1.00 96.12 175 ARG A O 1
ATOM 1346 N N . GLU A 1 176 ? -1.762 2.075 -5.220 1.00 96.06 176 GLU A N 1
ATOM 1347 C CA . GLU A 1 176 ? -0.312 2.199 -5.385 1.00 96.06 176 GLU A CA 1
ATOM 1348 C C . GLU A 1 176 ? 0.360 0.863 -5.706 1.00 96.06 176 GLU A C 1
ATOM 1350 O O . GLU A 1 176 ? 1.264 0.788 -6.532 1.00 96.06 176 GLU A O 1
ATOM 1355 N N . VAL A 1 177 ? -0.137 -0.237 -5.137 1.00 94.38 177 VAL A N 1
ATOM 1356 C CA . VAL A 1 177 ? 0.299 -1.588 -5.516 1.00 94.38 177 VAL A CA 1
ATOM 1357 C C . VAL A 1 177 ? -0.036 -1.893 -6.983 1.00 94.38 177 VAL A C 1
ATOM 1359 O O . VAL A 1 177 ? 0.779 -2.514 -7.674 1.00 94.38 177 VAL A O 1
ATOM 1362 N N . ASP A 1 178 ? -1.195 -1.453 -7.478 1.00 94.81 178 ASP A N 1
ATOM 1363 C CA . ASP A 1 178 ? -1.562 -1.606 -8.890 1.00 94.81 178 ASP A CA 1
ATOM 1364 C C . ASP A 1 178 ? -0.674 -0.743 -9.809 1.00 94.81 178 ASP A C 1
ATOM 1366 O O . ASP A 1 178 ? -0.249 -1.200 -10.879 1.00 94.81 178 ASP A O 1
ATOM 1370 N N . GLU A 1 179 ? -0.339 0.478 -9.384 1.00 94.31 179 GLU A N 1
ATOM 1371 C CA . GLU A 1 179 ? 0.559 1.396 -10.096 1.00 94.31 179 GLU A CA 1
ATOM 1372 C C . GLU A 1 179 ? 2.007 0.864 -10.141 1.00 94.31 179 GLU A C 1
ATOM 1374 O O . GLU A 1 179 ? 2.588 0.768 -11.231 1.00 94.31 179 GLU A O 1
ATOM 1379 N N . ASP A 1 180 ? 2.550 0.348 -9.031 1.00 93.00 180 ASP A N 1
ATOM 1380 C CA . ASP A 1 180 ? 3.861 -0.325 -8.992 1.00 93.00 180 ASP A CA 1
ATOM 1381 C C . ASP A 1 180 ? 3.887 -1.579 -9.885 1.00 93.00 180 ASP A C 1
ATOM 1383 O O . ASP A 1 180 ? 4.859 -1.838 -10.616 1.00 93.00 180 ASP A O 1
ATOM 1387 N N . ALA A 1 181 ? 2.795 -2.352 -9.912 1.00 92.56 181 ALA A N 1
ATOM 1388 C CA . ALA A 1 181 ? 2.661 -3.495 -10.811 1.00 92.56 181 ALA A CA 1
ATOM 1389 C C . ALA A 1 181 ? 2.677 -3.058 -12.288 1.00 92.56 181 ALA A C 1
ATOM 1391 O O . ALA A 1 181 ? 3.367 -3.669 -13.121 1.00 92.56 181 ALA A O 1
ATOM 1392 N N . ALA A 1 182 ? 1.969 -1.978 -12.629 1.00 94.50 182 ALA A N 1
ATOM 1393 C CA . ALA A 1 182 ? 1.986 -1.394 -13.965 1.00 94.50 182 ALA A CA 1
ATOM 1394 C C . ALA A 1 182 ? 3.391 -0.890 -14.337 1.00 94.50 182 ALA A C 1
ATOM 1396 O O . ALA A 1 182 ? 3.914 -1.237 -15.405 1.00 94.50 182 ALA A O 1
ATOM 1397 N N . ALA A 1 183 ? 4.057 -0.156 -13.447 1.00 93.00 183 ALA A N 1
ATOM 1398 C CA . ALA A 1 183 ? 5.412 0.345 -13.645 1.00 93.00 183 ALA A CA 1
ATOM 1399 C C . ALA A 1 183 ? 6.417 -0.795 -13.857 1.00 93.00 183 ALA A C 1
ATOM 1401 O O . ALA A 1 183 ? 7.196 -0.774 -14.818 1.00 93.00 183 ALA A O 1
ATOM 1402 N N . THR A 1 184 ? 6.331 -1.851 -13.050 1.00 93.69 184 THR A N 1
ATOM 1403 C CA . THR A 1 184 ? 7.138 -3.069 -13.189 1.00 93.69 184 THR A CA 1
ATOM 1404 C C . THR A 1 184 ? 6.936 -3.735 -14.553 1.00 93.69 184 THR A C 1
ATOM 1406 O O . THR A 1 184 ? 7.907 -4.132 -15.213 1.00 93.69 184 THR A O 1
ATOM 1409 N N . ASN A 1 185 ? 5.693 -3.818 -15.031 1.00 94.94 185 ASN A N 1
ATOM 1410 C CA . ASN A 1 185 ? 5.388 -4.358 -16.355 1.00 94.94 185 ASN A CA 1
ATOM 1411 C C . ASN A 1 185 ? 5.951 -3.479 -17.485 1.00 94.94 185 ASN A C 1
ATOM 1413 O O . ASN A 1 185 ? 6.535 -4.009 -18.437 1.00 94.94 185 ASN A O 1
ATOM 1417 N N . THR A 1 186 ? 5.862 -2.149 -17.374 1.00 94.94 186 THR A N 1
ATOM 1418 C CA . THR A 1 186 ? 6.451 -1.243 -18.378 1.00 94.94 186 THR A CA 1
ATOM 1419 C C . THR A 1 186 ? 7.979 -1.330 -18.414 1.00 94.94 186 THR A C 1
ATOM 1421 O O . THR A 1 186 ? 8.565 -1.359 -19.499 1.00 94.94 186 THR A O 1
ATOM 1424 N N . LEU A 1 187 ? 8.639 -1.465 -17.259 1.00 94.38 187 LEU A N 1
ATOM 1425 C CA . LEU A 1 187 ? 10.082 -1.685 -17.180 1.00 94.38 187 LEU A CA 1
ATOM 1426 C C . LEU A 1 187 ? 10.479 -3.022 -17.818 1.00 94.38 187 LEU A C 1
ATOM 1428 O O . LEU A 1 187 ? 11.451 -3.089 -18.576 1.00 94.38 187 LEU A O 1
ATOM 1432 N N . ARG A 1 188 ? 9.707 -4.088 -17.580 1.00 94.00 188 ARG A N 1
ATOM 1433 C CA . ARG A 1 188 ? 9.920 -5.386 -18.238 1.00 94.00 188 ARG A CA 1
ATOM 1434 C C . ARG A 1 188 ? 9.837 -5.257 -19.762 1.00 94.00 188 ARG A C 1
ATOM 1436 O O . ARG A 1 188 ? 10.714 -5.770 -20.459 1.00 94.00 188 ARG A O 1
ATOM 1443 N N . ALA A 1 189 ? 8.838 -4.545 -20.282 1.00 93.75 189 ALA A N 1
ATOM 1444 C CA . ALA A 1 189 ? 8.707 -4.299 -21.718 1.00 93.75 189 ALA A CA 1
ATOM 1445 C C . ALA A 1 189 ? 9.902 -3.506 -22.283 1.00 93.75 189 ALA A C 1
ATOM 1447 O O . ALA A 1 189 ? 10.449 -3.877 -23.327 1.00 93.75 189 ALA A O 1
ATOM 1448 N N . ALA A 1 190 ? 10.367 -2.476 -21.566 1.00 92.50 190 ALA A N 1
ATOM 1449 C CA . ALA A 1 190 ? 11.538 -1.689 -21.951 1.00 92.50 190 ALA A CA 1
ATOM 1450 C C . ALA A 1 190 ? 12.821 -2.538 -22.005 1.00 92.50 190 ALA A C 1
ATOM 1452 O O . ALA A 1 190 ? 13.581 -2.439 -22.970 1.00 92.50 190 ALA A O 1
ATOM 1453 N N . ARG A 1 191 ? 13.033 -3.440 -21.033 1.00 92.38 191 ARG A N 1
ATOM 1454 C CA . ARG A 1 191 ? 14.154 -4.402 -21.034 1.00 92.38 191 ARG A CA 1
ATOM 1455 C C . ARG A 1 191 ? 14.133 -5.291 -22.279 1.00 92.38 191 ARG A C 1
ATOM 1457 O O . ARG A 1 191 ? 15.133 -5.387 -22.985 1.00 92.38 191 ARG A O 1
ATOM 1464 N N . VAL A 1 192 ? 12.979 -5.875 -22.610 1.00 92.62 192 VAL A N 1
ATOM 1465 C CA . VAL A 1 192 ? 12.828 -6.730 -23.803 1.00 92.62 192 VAL A CA 1
ATOM 1466 C C . VAL A 1 192 ? 13.102 -5.949 -25.094 1.00 92.62 192 VAL A C 1
ATOM 1468 O O . VAL A 1 192 ? 13.802 -6.442 -25.988 1.00 92.62 192 VAL A O 1
ATOM 1471 N N . ALA A 1 193 ? 12.574 -4.727 -25.203 1.00 90.69 193 ALA A N 1
ATOM 1472 C CA . ALA A 1 193 ? 12.792 -3.861 -26.359 1.00 90.69 193 ALA A CA 1
ATOM 1473 C C . ALA A 1 193 ? 14.272 -3.479 -26.516 1.00 90.69 193 ALA A C 1
ATOM 1475 O O . ALA A 1 193 ? 14.809 -3.518 -27.629 1.00 90.69 193 ALA A O 1
ATOM 1476 N N . PHE A 1 194 ? 14.938 -3.171 -25.404 1.00 90.00 194 PHE A N 1
ATOM 1477 C CA . PHE A 1 194 ? 16.366 -2.894 -25.354 1.00 90.00 194 PHE A CA 1
ATOM 1478 C C . PHE A 1 194 ? 17.201 -4.100 -25.796 1.00 90.00 194 PHE A C 1
ATOM 1480 O O . PHE A 1 194 ? 18.017 -3.969 -26.707 1.00 90.00 194 PHE A O 1
ATOM 1487 N N . ASP A 1 195 ? 16.940 -5.293 -25.258 1.00 87.50 195 ASP A N 1
ATOM 1488 C CA . ASP A 1 195 ? 17.668 -6.513 -25.625 1.00 87.50 195 ASP A CA 1
ATOM 1489 C C . ASP A 1 195 ? 17.486 -6.865 -27.108 1.00 87.50 195 ASP A C 1
ATOM 1491 O O . ASP A 1 195 ? 18.409 -7.332 -27.784 1.00 87.50 195 ASP A O 1
ATOM 1495 N N . LYS A 1 196 ? 16.286 -6.638 -27.658 1.00 88.19 196 LYS A N 1
ATOM 1496 C CA . LYS A 1 196 ? 16.017 -6.809 -29.093 1.00 88.19 196 LYS A CA 1
ATOM 1497 C C . LYS A 1 196 ? 16.816 -5.811 -29.935 1.00 88.19 196 LYS A C 1
ATOM 1499 O O . LYS A 1 196 ? 17.422 -6.218 -30.928 1.00 88.19 196 LYS A O 1
ATOM 1504 N N . ALA A 1 197 ? 16.857 -4.539 -29.538 1.00 86.25 197 ALA A N 1
ATOM 1505 C CA . ALA A 1 197 ? 17.638 -3.511 -30.225 1.00 86.25 197 ALA A CA 1
ATOM 1506 C C . ALA A 1 197 ? 19.148 -3.789 -30.149 1.00 86.25 197 ALA A C 1
ATOM 1508 O O . ALA A 1 197 ? 19.839 -3.700 -31.164 1.00 86.25 197 ALA A O 1
ATOM 1509 N N . ALA A 1 198 ? 19.651 -4.207 -28.985 1.00 84.56 198 ALA A N 1
ATOM 1510 C CA . ALA A 1 198 ? 21.054 -4.549 -28.782 1.00 84.56 198 ALA A CA 1
ATOM 1511 C C . ALA A 1 198 ? 21.475 -5.751 -29.643 1.00 84.56 198 ALA A C 1
ATOM 1513 O O . ALA A 1 198 ? 22.528 -5.725 -30.279 1.00 84.56 198 ALA A O 1
ATOM 1514 N N . ARG A 1 199 ? 20.631 -6.790 -29.734 1.00 83.69 199 ARG A N 1
ATOM 1515 C CA . ARG A 1 199 ? 20.865 -7.934 -30.633 1.00 83.69 199 ARG A CA 1
ATOM 1516 C C . ARG A 1 199 ? 20.869 -7.529 -32.106 1.00 83.69 199 ARG A C 1
ATOM 1518 O O . ARG A 1 199 ? 21.751 -7.962 -32.842 1.00 83.69 199 ARG A O 1
ATOM 1525 N N . ALA A 1 200 ? 19.923 -6.695 -32.536 1.00 82.19 200 ALA A N 1
ATOM 1526 C CA . ALA A 1 200 ? 19.872 -6.214 -33.917 1.00 82.19 200 ALA A CA 1
ATOM 1527 C C . ALA A 1 200 ? 21.127 -5.404 -34.287 1.00 82.19 200 ALA A C 1
ATOM 1529 O O . ALA A 1 200 ? 21.719 -5.650 -35.339 1.00 82.19 200 ALA A O 1
ATOM 1530 N N . ALA A 1 201 ? 21.578 -4.517 -33.393 1.00 79.50 201 ALA A N 1
ATOM 1531 C CA . ALA A 1 201 ? 22.809 -3.752 -33.574 1.00 79.50 201 ALA A CA 1
ATOM 1532 C C . ALA A 1 201 ? 24.030 -4.668 -33.743 1.00 79.50 201 ALA A C 1
ATOM 1534 O O . ALA A 1 201 ? 24.759 -4.532 -34.725 1.00 79.50 201 ALA A O 1
ATOM 1535 N N . ARG A 1 202 ? 24.178 -5.684 -32.878 1.00 77.38 202 ARG A N 1
ATOM 1536 C CA . ARG A 1 202 ? 25.254 -6.690 -32.979 1.00 77.38 202 ARG A CA 1
ATOM 1537 C C . ARG A 1 202 ? 25.272 -7.410 -34.326 1.00 77.38 202 ARG A C 1
ATOM 1539 O O . ARG A 1 202 ? 26.338 -7.614 -34.900 1.00 77.38 202 ARG A O 1
ATOM 1546 N N . ILE A 1 203 ? 24.107 -7.816 -34.832 1.00 79.62 203 ILE A N 1
ATOM 1547 C CA . ILE A 1 203 ? 24.007 -8.527 -36.116 1.00 79.62 203 ILE A CA 1
ATOM 1548 C C . ILE A 1 203 ? 24.426 -7.606 -37.268 1.00 79.62 203 ILE A C 1
ATOM 1550 O O . ILE A 1 203 ? 25.215 -8.009 -38.122 1.00 79.62 203 ILE A O 1
ATOM 1554 N N . ILE A 1 204 ? 23.937 -6.363 -37.281 1.00 75.50 204 ILE A N 1
ATOM 1555 C CA . ILE A 1 204 ? 24.243 -5.385 -38.333 1.00 75.50 204 ILE A CA 1
ATOM 1556 C C . ILE A 1 204 ? 25.736 -5.030 -38.329 1.00 75.50 204 ILE A C 1
ATOM 1558 O O . ILE A 1 204 ? 26.362 -5.002 -39.392 1.00 75.50 204 ILE A O 1
ATOM 1562 N N . GLU A 1 205 ? 26.339 -4.827 -37.157 1.00 70.88 205 GLU A N 1
ATOM 1563 C CA . GLU A 1 205 ? 27.785 -4.614 -37.002 1.00 70.88 205 GLU A CA 1
ATOM 1564 C C . GLU A 1 205 ? 28.595 -5.844 -37.445 1.00 70.88 205 GLU A C 1
ATOM 1566 O O . GLU A 1 205 ? 29.551 -5.733 -38.219 1.00 70.88 205 GLU A O 1
ATOM 1571 N N . GLY A 1 206 ? 28.163 -7.044 -37.049 1.00 71.06 206 GLY A N 1
ATOM 1572 C CA . GLY A 1 206 ? 28.780 -8.304 -37.459 1.00 71.06 206 GLY A CA 1
ATOM 1573 C C . GLY A 1 206 ? 28.809 -8.477 -38.980 1.00 71.06 206 GLY A C 1
ATOM 1574 O O . GLY A 1 206 ? 29.874 -8.721 -39.555 1.00 71.06 206 GLY A O 1
ATOM 1575 N N . CYS A 1 207 ? 27.669 -8.280 -39.650 1.00 67.44 207 CYS A N 1
ATOM 1576 C CA . CYS A 1 207 ? 27.529 -8.381 -41.107 1.00 67.44 207 CYS A CA 1
ATOM 1577 C C . CYS A 1 207 ? 28.255 -7.264 -41.876 1.00 67.44 207 CYS A C 1
ATOM 1579 O O . CYS A 1 207 ? 28.658 -7.457 -43.028 1.00 67.44 207 CYS A O 1
ATOM 1581 N N . SER A 1 208 ? 28.431 -6.089 -41.271 1.00 64.00 208 SER A N 1
ATOM 1582 C CA . SER A 1 208 ? 29.094 -4.953 -41.916 1.00 64.00 208 SER A CA 1
ATOM 1583 C C . SER A 1 208 ? 30.622 -5.000 -41.824 1.00 64.00 208 SER A C 1
ATOM 1585 O O . SER A 1 208 ? 31.280 -4.370 -42.653 1.00 64.00 208 SER A O 1
ATOM 1587 N N . SER A 1 209 ? 31.192 -5.819 -40.933 1.00 64.94 209 SER A N 1
ATOM 1588 C CA . SER A 1 209 ? 32.643 -5.973 -40.797 1.00 64.94 209 SER A CA 1
ATOM 1589 C C . SER A 1 209 ? 33.328 -6.556 -42.050 1.00 64.94 209 SER A C 1
ATOM 1591 O O . SER A 1 209 ? 32.878 -7.518 -42.681 1.00 64.94 209 SER A O 1
ATOM 1593 N N . THR A 1 210 ? 34.498 -6.014 -42.398 1.00 58.00 210 THR A N 1
ATOM 1594 C CA . THR A 1 210 ? 35.298 -6.421 -43.571 1.00 58.00 210 THR A CA 1
ATOM 1595 C C . THR A 1 210 ? 35.730 -7.892 -43.526 1.00 58.00 210 THR A C 1
ATOM 1597 O O . THR A 1 210 ? 35.900 -8.518 -44.575 1.00 58.00 210 THR A O 1
ATOM 1600 N N . LYS A 1 211 ? 35.907 -8.465 -42.326 1.00 58.53 211 LYS A N 1
ATOM 1601 C CA . LYS A 1 211 ? 36.183 -9.899 -42.137 1.00 58.53 211 LYS A CA 1
ATOM 1602 C C . LYS A 1 211 ? 34.953 -10.744 -42.472 1.00 58.53 211 LYS A C 1
ATOM 1604 O O . LYS A 1 211 ? 35.075 -11.639 -43.301 1.00 58.53 211 LYS A O 1
ATOM 1609 N N . ALA A 1 212 ? 33.779 -10.420 -41.928 1.00 57.75 212 ALA A N 1
ATOM 1610 C CA . ALA A 1 212 ? 32.549 -11.155 -42.225 1.00 57.75 212 ALA A CA 1
ATOM 1611 C C . ALA A 1 212 ? 32.202 -11.112 -43.719 1.00 57.75 212 ALA A C 1
ATOM 1613 O O . ALA A 1 212 ? 31.879 -12.142 -44.306 1.00 57.75 212 ALA A O 1
ATOM 1614 N N . ARG A 1 213 ? 32.383 -9.961 -44.378 1.00 59.03 213 ARG A N 1
ATOM 1615 C CA . ARG A 1 213 ? 32.184 -9.834 -45.832 1.00 59.03 213 ARG A CA 1
ATOM 1616 C C . ARG A 1 213 ? 33.135 -10.701 -46.647 1.00 59.03 213 ARG A C 1
ATOM 1618 O O . ARG A 1 213 ? 32.708 -11.305 -47.624 1.00 59.03 213 ARG A O 1
ATOM 1625 N N . LYS A 1 214 ? 34.411 -10.793 -46.254 1.00 59.00 214 LYS A N 1
ATOM 1626 C CA . LYS A 1 214 ? 35.382 -11.687 -46.908 1.00 59.00 214 LYS A CA 1
ATOM 1627 C C . LYS A 1 214 ? 35.006 -13.153 -46.727 1.00 59.00 214 LYS A C 1
ATOM 1629 O O . LYS A 1 214 ? 35.125 -13.906 -47.684 1.00 59.00 214 LYS A O 1
ATOM 1634 N N . THR A 1 215 ? 34.529 -13.546 -45.548 1.00 59.50 215 THR A N 1
ATOM 1635 C CA . THR A 1 215 ? 34.106 -14.925 -45.268 1.00 59.50 215 THR A CA 1
ATOM 1636 C C . THR A 1 215 ? 32.823 -15.289 -46.016 1.00 59.50 215 THR A C 1
ATOM 1638 O O . THR A 1 215 ? 32.763 -16.349 -46.632 1.00 59.50 215 THR A O 1
ATOM 1641 N N . ILE A 1 216 ? 31.823 -14.400 -46.046 1.00 60.53 216 ILE A N 1
ATOM 1642 C CA . ILE A 1 216 ? 30.590 -14.581 -46.830 1.00 60.53 216 ILE A CA 1
ATOM 1643 C C . ILE A 1 216 ? 30.917 -14.649 -48.326 1.00 60.53 216 ILE A C 1
ATOM 1645 O O . ILE A 1 216 ? 30.431 -15.548 -49.014 1.00 60.53 216 ILE A O 1
ATOM 1649 N N . TRP A 1 217 ? 31.783 -13.758 -48.825 1.00 62.78 217 TRP A N 1
ATOM 1650 C CA . TRP A 1 217 ? 32.260 -13.789 -50.211 1.00 62.78 217 TRP A CA 1
ATOM 1651 C C . TRP A 1 217 ? 33.022 -15.078 -50.523 1.00 62.78 217 TRP A C 1
ATOM 1653 O O . TRP A 1 217 ? 32.765 -15.700 -51.543 1.00 62.78 217 TRP A O 1
ATOM 1663 N N . ALA A 1 218 ? 33.915 -15.528 -49.639 1.00 59.94 218 ALA A N 1
ATOM 1664 C CA . ALA A 1 218 ? 34.642 -16.778 -49.824 1.00 59.94 218 ALA A CA 1
ATOM 1665 C C . ALA A 1 218 ? 33.683 -17.976 -49.871 1.00 59.94 218 ALA A C 1
ATOM 1667 O O . ALA A 1 218 ? 33.792 -18.796 -50.772 1.00 59.94 218 ALA A O 1
ATOM 1668 N N . ASN A 1 219 ? 32.700 -18.057 -48.970 1.00 63.00 219 ASN A N 1
ATOM 1669 C CA . ASN A 1 219 ? 31.718 -19.146 -48.963 1.00 63.00 219 ASN A CA 1
ATOM 1670 C C . ASN A 1 219 ? 30.803 -19.137 -50.195 1.00 63.00 219 ASN A C 1
ATOM 1672 O O . ASN A 1 219 ? 30.506 -20.193 -50.750 1.00 63.00 219 ASN A O 1
ATOM 1676 N N . THR A 1 220 ? 30.356 -17.961 -50.639 1.00 62.91 220 THR A N 1
ATOM 1677 C CA . THR A 1 220 ? 29.544 -17.828 -51.862 1.00 62.91 220 THR A CA 1
ATOM 1678 C C . THR A 1 220 ? 30.362 -18.136 -53.112 1.00 62.91 220 THR A C 1
ATOM 1680 O O . THR A 1 220 ? 29.893 -18.887 -53.962 1.00 62.91 220 THR A O 1
ATOM 1683 N N . TYR A 1 221 ? 31.608 -17.666 -53.182 1.00 63.66 221 TYR A N 1
ATOM 1684 C CA . TYR A 1 221 ? 32.565 -18.021 -54.228 1.00 63.66 221 TYR A CA 1
ATOM 1685 C C . TYR A 1 221 ? 32.810 -19.536 -54.274 1.00 63.66 221 TYR A C 1
ATOM 1687 O O . TYR A 1 221 ? 32.666 -20.141 -55.330 1.00 63.66 221 TYR A O 1
ATOM 1695 N N . TRP A 1 222 ? 33.090 -20.172 -53.131 1.00 62.59 222 TRP A N 1
ATOM 1696 C CA . TRP A 1 222 ? 33.308 -21.620 -53.028 1.00 62.59 222 TRP A CA 1
ATOM 1697 C C . TRP A 1 222 ? 32.070 -22.453 -53.382 1.00 62.59 222 TRP A C 1
ATOM 1699 O O . TRP A 1 222 ? 32.192 -23.546 -53.932 1.00 62.59 222 TRP A O 1
ATOM 1709 N N . ARG A 1 223 ? 30.863 -21.967 -53.080 1.00 65.44 223 ARG A N 1
ATOM 1710 C CA . ARG A 1 223 ? 29.618 -22.623 -53.514 1.00 65.44 223 ARG A CA 1
ATOM 1711 C C . ARG A 1 223 ? 29.384 -22.463 -55.015 1.00 65.44 223 ARG A C 1
ATOM 1713 O O . ARG A 1 223 ? 28.918 -23.407 -55.645 1.00 65.44 223 ARG A O 1
ATOM 1720 N N . ALA A 1 224 ? 29.718 -21.302 -55.577 1.00 60.19 224 ALA A N 1
ATOM 1721 C CA . ALA A 1 224 ? 29.617 -21.049 -57.009 1.00 60.19 224 ALA A CA 1
ATOM 1722 C C . ALA A 1 224 ? 30.625 -21.890 -57.810 1.00 60.19 224 ALA A C 1
ATOM 1724 O O . ALA A 1 224 ? 30.253 -22.450 -58.836 1.00 60.19 224 ALA A O 1
ATOM 1725 N N . THR A 1 225 ? 31.861 -22.059 -57.322 1.00 60.78 225 THR A N 1
ATOM 1726 C CA . THR A 1 225 ? 32.870 -22.907 -57.981 1.00 60.78 225 THR A CA 1
ATOM 1727 C C . THR A 1 225 ? 32.500 -24.388 -57.978 1.00 60.78 225 THR A C 1
ATOM 1729 O O . THR A 1 225 ? 32.726 -25.055 -58.979 1.00 60.78 225 THR A O 1
ATOM 1732 N N . ARG A 1 226 ? 31.883 -24.916 -56.908 1.00 63.12 226 ARG A N 1
ATOM 1733 C CA . ARG A 1 226 ? 31.443 -26.329 -56.854 1.00 63.12 226 ARG A CA 1
ATOM 1734 C C . ARG A 1 226 ? 30.330 -26.685 -57.842 1.00 63.12 226 ARG A C 1
ATOM 1736 O O . ARG A 1 226 ? 30.114 -27.862 -58.096 1.00 63.12 226 ARG A O 1
ATOM 1743 N N . ARG A 1 227 ? 29.596 -25.695 -58.355 1.00 63.56 227 ARG A N 1
ATOM 1744 C CA . ARG A 1 227 ? 28.501 -25.894 -59.319 1.00 63.56 227 ARG A CA 1
ATOM 1745 C C . ARG A 1 227 ? 28.940 -25.710 -60.774 1.00 63.56 227 ARG A C 1
ATOM 1747 O O . ARG A 1 227 ? 28.095 -25.773 -61.659 1.00 63.56 227 ARG A O 1
ATOM 1754 N N . MET A 1 228 ? 30.224 -25.450 -61.023 1.00 57.84 228 MET A N 1
ATOM 1755 C CA . MET A 1 228 ? 30.757 -25.215 -62.362 1.00 57.84 228 MET A CA 1
ATOM 1756 C C . MET A 1 228 ? 31.588 -26.405 -62.870 1.00 57.84 228 MET A C 1
ATOM 1758 O O . MET A 1 228 ? 32.221 -27.093 -62.068 1.00 57.84 228 MET A O 1
ATOM 1762 N N . PRO A 1 229 ? 31.604 -26.649 -64.194 1.00 60.44 229 PRO A N 1
ATOM 1763 C CA . PRO A 1 229 ? 32.440 -27.680 -64.803 1.00 60.44 229 PRO A CA 1
ATOM 1764 C C . PRO A 1 229 ? 33.944 -27.382 -64.623 1.00 60.44 229 PRO A C 1
ATOM 1766 O O . PRO A 1 229 ? 34.325 -26.215 -64.447 1.00 60.44 229 PRO A O 1
ATOM 1769 N N . PRO A 1 230 ? 34.817 -28.409 -64.678 1.00 55.22 230 PRO A N 1
ATOM 1770 C CA . PRO A 1 230 ? 36.257 -28.240 -64.499 1.00 55.22 230 PRO A CA 1
ATOM 1771 C C . PRO A 1 230 ? 36.816 -27.202 -65.484 1.00 55.22 230 PRO A C 1
ATOM 1773 O O . PRO A 1 230 ? 36.638 -27.326 -66.691 1.00 55.22 230 PRO A O 1
ATOM 1776 N N . GLY A 1 231 ? 37.475 -26.159 -64.967 1.00 57.78 231 GLY A N 1
ATOM 1777 C CA . GLY A 1 231 ? 38.103 -25.101 -65.773 1.00 57.78 231 GLY A CA 1
ATOM 1778 C C . GLY A 1 231 ? 37.324 -23.782 -65.871 1.00 57.78 231 GLY A C 1
ATOM 1779 O O . GLY A 1 231 ? 37.914 -22.762 -66.231 1.00 57.78 231 GLY A O 1
ATOM 1780 N N . ALA A 1 232 ? 36.046 -23.740 -65.481 1.00 53.72 232 ALA A N 1
ATOM 1781 C CA . ALA A 1 232 ? 35.273 -22.497 -65.459 1.00 53.72 232 ALA A CA 1
ATOM 1782 C C . ALA A 1 232 ? 35.547 -21.681 -64.177 1.00 53.72 232 ALA A C 1
ATOM 1784 O O . ALA A 1 232 ? 35.410 -22.172 -63.055 1.00 53.72 232 ALA A O 1
ATOM 1785 N N . ARG A 1 233 ? 35.942 -20.407 -64.331 1.00 57.31 233 ARG A N 1
ATOM 1786 C CA . ARG A 1 233 ? 36.135 -19.474 -63.207 1.00 57.31 233 ARG A CA 1
ATOM 1787 C C . ARG A 1 233 ? 34.877 -18.624 -63.004 1.00 57.31 233 ARG A C 1
ATOM 1789 O O . ARG A 1 233 ? 34.412 -18.014 -63.967 1.00 57.31 233 ARG A O 1
ATOM 1796 N N . PRO A 1 234 ? 34.354 -18.492 -61.775 1.00 55.50 234 PRO A N 1
ATOM 1797 C CA . PRO A 1 234 ? 33.210 -17.626 -61.525 1.00 55.50 234 PRO A CA 1
ATOM 1798 C C . PRO A 1 234 ? 33.606 -16.153 -61.704 1.00 55.50 234 PRO A C 1
ATOM 1800 O O . PRO A 1 234 ? 34.572 -15.672 -61.106 1.00 55.50 234 PRO A O 1
ATOM 1803 N N . MET A 1 235 ? 32.824 -15.407 -62.491 1.00 51.97 235 MET A N 1
ATOM 1804 C CA . MET A 1 235 ? 32.939 -13.948 -62.620 1.00 51.97 235 MET A CA 1
ATOM 1805 C C . MET A 1 235 ? 32.384 -13.228 -61.376 1.00 51.97 235 MET A C 1
ATOM 1807 O O . MET A 1 235 ? 31.499 -12.382 -61.462 1.00 51.97 235 MET A O 1
ATOM 1811 N N . CYS A 1 236 ? 32.886 -13.536 -60.183 1.00 52.31 236 CYS A N 1
ATOM 1812 C CA . CYS A 1 236 ? 32.555 -12.758 -58.991 1.00 52.31 236 CYS A CA 1
ATOM 1813 C C . CYS A 1 236 ? 33.637 -11.695 -58.780 1.00 52.31 236 CYS A C 1
ATOM 1815 O O . CYS A 1 236 ? 34.774 -12.010 -58.424 1.00 52.31 236 CYS A O 1
ATOM 1817 N N . ARG A 1 237 ? 33.302 -10.413 -58.993 1.00 50.09 237 ARG A N 1
ATOM 1818 C CA . ARG A 1 237 ? 34.221 -9.300 -58.705 1.00 50.09 237 ARG A CA 1
ATOM 1819 C C . ARG A 1 237 ? 34.607 -9.340 -57.223 1.00 50.09 237 ARG A C 1
ATOM 1821 O O . ARG A 1 237 ? 33.749 -9.277 -56.347 1.00 50.09 237 ARG A O 1
ATOM 1828 N N . SER A 1 238 ? 35.905 -9.469 -56.947 1.00 49.44 238 SER A N 1
ATOM 1829 C CA . SER A 1 238 ? 36.440 -9.458 -55.582 1.00 49.44 238 SER A CA 1
ATOM 1830 C C . SER A 1 238 ? 36.039 -8.159 -54.862 1.00 49.44 238 SER A C 1
ATOM 1832 O O . SER A 1 238 ? 36.102 -7.096 -55.488 1.00 49.44 238 SER A O 1
ATOM 1834 N N . PRO A 1 239 ? 35.720 -8.184 -53.552 1.00 49.41 239 PRO A N 1
ATOM 1835 C CA . PRO A 1 239 ? 35.344 -6.986 -52.794 1.00 49.41 239 PRO A CA 1
ATOM 1836 C C . PRO A 1 239 ? 36.395 -5.864 -52.857 1.00 49.41 239 PRO A C 1
ATOM 1838 O O . PRO A 1 239 ? 36.070 -4.694 -52.689 1.00 49.41 239 PRO A O 1
ATOM 1841 N N . LYS A 1 240 ? 37.660 -6.204 -53.151 1.00 48.47 240 LYS A N 1
ATOM 1842 C CA . LYS A 1 240 ? 38.764 -5.247 -53.342 1.00 48.47 240 LYS A CA 1
ATOM 1843 C C . LYS A 1 240 ? 38.610 -4.345 -54.582 1.00 48.47 240 LYS A C 1
ATOM 1845 O O . LYS A 1 240 ? 39.299 -3.335 -54.666 1.00 48.47 240 LYS A O 1
ATOM 1850 N N . ASN A 1 241 ? 37.729 -4.686 -55.526 1.00 44.75 241 ASN A N 1
ATOM 1851 C CA . ASN A 1 241 ? 37.575 -3.986 -56.808 1.00 44.75 241 ASN A CA 1
ATOM 1852 C C . ASN A 1 241 ? 36.362 -3.038 -56.870 1.00 44.75 241 ASN A C 1
ATOM 1854 O O . ASN A 1 241 ? 36.085 -2.493 -57.934 1.00 44.75 241 ASN A O 1
ATOM 1858 N N . LEU A 1 242 ? 35.650 -2.831 -55.756 1.00 43.53 242 LEU A N 1
ATOM 1859 C CA . LEU A 1 242 ? 34.500 -1.915 -55.673 1.00 43.53 242 LEU A CA 1
ATOM 1860 C C . LEU A 1 242 ? 34.850 -0.533 -55.091 1.00 43.53 242 LEU A C 1
ATOM 1862 O O . LEU A 1 242 ? 33.994 0.343 -55.036 1.00 43.53 242 LEU A O 1
ATOM 1866 N N . ALA A 1 243 ? 36.104 -0.302 -54.689 1.00 37.72 243 ALA A N 1
ATOM 1867 C CA . ALA A 1 243 ? 36.574 1.031 -54.319 1.00 37.72 243 ALA A CA 1
ATOM 1868 C C . ALA A 1 243 ? 36.936 1.829 -55.591 1.00 37.72 243 ALA A C 1
ATOM 1870 O O . ALA A 1 243 ? 37.752 1.343 -56.384 1.00 37.72 243 ALA A O 1
ATOM 1871 N N . PRO A 1 244 ? 36.393 3.043 -55.817 1.00 36.00 244 PRO A N 1
ATOM 1872 C CA . PRO A 1 244 ? 36.762 3.841 -56.978 1.00 36.00 244 PRO A CA 1
ATOM 1873 C C . PRO A 1 244 ? 38.226 4.281 -56.848 1.00 36.00 244 PRO A C 1
ATOM 1875 O O . PRO A 1 244 ? 38.575 5.156 -56.055 1.00 36.00 244 PRO A O 1
ATOM 1878 N N . LYS A 1 245 ? 39.110 3.668 -57.643 1.00 36.38 245 LYS A N 1
ATOM 1879 C CA . LYS A 1 245 ? 40.492 4.127 -57.814 1.00 36.38 245 LYS A CA 1
ATOM 1880 C C . LYS A 1 245 ? 40.468 5.480 -58.531 1.00 36.38 245 LYS A C 1
ATOM 1882 O O . LYS A 1 245 ? 40.363 5.527 -59.755 1.00 36.38 245 LYS A O 1
ATOM 1887 N N . ARG A 1 246 ? 40.603 6.582 -57.785 1.00 36.22 246 ARG A N 1
ATOM 1888 C CA . ARG A 1 246 ? 40.974 7.894 -58.344 1.00 36.22 246 ARG A CA 1
ATOM 1889 C C . ARG A 1 246 ? 42.309 7.749 -59.085 1.00 36.22 246 ARG A C 1
ATOM 1891 O O . ARG A 1 246 ? 43.360 7.650 -58.460 1.00 36.22 246 ARG A O 1
ATOM 1898 N N . ARG A 1 247 ? 42.270 7.715 -60.419 1.00 33.31 247 ARG A N 1
ATOM 1899 C CA . ARG A 1 247 ? 43.454 7.844 -61.280 1.00 33.31 247 ARG A CA 1
ATOM 1900 C C . ARG A 1 247 ? 43.566 9.296 -61.736 1.00 33.31 247 ARG A C 1
ATOM 1902 O O . ARG A 1 247 ? 42.810 9.737 -62.594 1.00 33.31 247 ARG A O 1
ATOM 1909 N N . ASN A 1 248 ? 44.531 10.011 -61.161 1.00 34.72 248 ASN A N 1
ATOM 1910 C CA . ASN A 1 248 ? 45.056 11.258 -61.711 1.00 34.72 248 ASN A CA 1
ATOM 1911 C C . ASN A 1 248 ? 45.579 10.991 -63.128 1.00 34.72 248 ASN A C 1
ATOM 1913 O O . ASN A 1 248 ? 46.451 10.141 -63.311 1.00 34.72 248 ASN A O 1
ATOM 1917 N N . ARG A 1 249 ? 45.067 11.722 -64.120 1.00 30.11 249 ARG A N 1
ATOM 1918 C CA . ARG A 1 249 ? 45.598 11.713 -65.485 1.00 30.11 249 ARG A CA 1
ATOM 1919 C C . ARG A 1 249 ? 45.977 13.139 -65.861 1.00 30.11 249 ARG A C 1
ATOM 1921 O O . ARG A 1 249 ? 45.131 13.945 -66.224 1.00 30.11 249 ARG A O 1
ATOM 1928 N N . TRP A 1 250 ? 47.265 13.436 -65.732 1.00 28.45 250 TRP A N 1
ATOM 1929 C CA . TRP A 1 250 ? 47.894 14.569 -66.395 1.00 28.45 250 TRP A CA 1
ATOM 1930 C C . TRP A 1 250 ? 47.810 14.357 -67.910 1.00 28.45 250 TRP A C 1
ATOM 1932 O O . TRP A 1 250 ? 48.226 13.305 -68.399 1.00 28.45 250 TRP A O 1
ATOM 1942 N N . ARG A 1 251 ? 47.302 15.348 -68.648 1.00 28.89 251 ARG A N 1
ATOM 1943 C CA . ARG A 1 251 ? 47.668 15.599 -70.047 1.00 28.89 251 ARG A CA 1
ATOM 1944 C C . ARG A 1 251 ? 47.456 17.077 -70.372 1.00 28.89 251 ARG A C 1
ATOM 1946 O O . ARG A 1 251 ? 46.349 17.594 -70.331 1.00 28.89 251 ARG A O 1
ATOM 1953 N N . SER A 1 252 ? 48.581 17.712 -70.657 1.00 29.30 252 SER A N 1
ATOM 1954 C CA . SER A 1 252 ? 48.790 19.034 -71.229 1.00 29.30 252 SER A CA 1
ATOM 1955 C C . SER A 1 252 ? 48.268 19.138 -72.661 1.00 29.30 252 SER A C 1
ATOM 1957 O O . SER A 1 252 ? 48.607 18.267 -73.457 1.00 29.30 252 SER A O 1
ATOM 1959 N N . TRP A 1 253 ? 47.603 20.245 -73.004 1.00 27.75 253 TRP A N 1
ATOM 1960 C CA . TRP A 1 253 ? 47.644 20.866 -74.336 1.00 27.75 253 TRP A CA 1
ATOM 1961 C C . TRP A 1 253 ? 47.749 22.398 -74.168 1.00 27.75 253 TRP A C 1
ATOM 1963 O O . TRP A 1 253 ? 46.914 23.031 -73.530 1.00 27.75 253 TRP A O 1
ATOM 1973 N N . ARG A 1 254 ? 48.858 22.940 -74.689 1.00 29.83 254 ARG A N 1
ATOM 1974 C CA . ARG A 1 254 ? 49.127 24.339 -75.097 1.00 29.83 254 ARG A CA 1
ATOM 1975 C C . ARG A 1 254 ? 48.185 24.700 -76.269 1.00 29.83 254 ARG A C 1
ATOM 1977 O O . ARG A 1 254 ? 47.717 23.775 -76.915 1.00 29.83 254 ARG A O 1
ATOM 1984 N N . LEU A 1 255 ? 47.884 25.928 -76.697 1.00 28.97 255 LEU A N 1
ATOM 1985 C CA . LEU A 1 255 ? 48.350 27.314 -76.522 1.00 28.97 255 LEU A CA 1
ATOM 1986 C C . LEU A 1 255 ? 47.239 28.196 -77.151 1.00 28.97 255 LEU A C 1
ATOM 1988 O O . LEU A 1 255 ? 46.594 27.754 -78.098 1.00 28.97 255 LEU A O 1
ATOM 1992 N N . GLY A 1 256 ? 47.052 29.435 -76.691 1.00 25.73 256 GLY A N 1
ATOM 1993 C CA . GLY A 1 256 ? 46.150 30.399 -77.340 1.00 25.73 256 GLY A CA 1
ATOM 1994 C C . GLY A 1 256 ? 45.969 31.669 -76.513 1.00 25.73 256 GLY A C 1
ATOM 1995 O O . GLY A 1 256 ? 45.205 31.704 -75.560 1.00 25.73 256 GLY A O 1
ATOM 1996 N N . THR A 1 257 ? 46.753 32.684 -76.845 1.00 31.75 257 THR A N 1
ATOM 1997 C CA . THR A 1 257 ? 46.916 33.997 -76.204 1.00 31.75 257 THR A CA 1
ATOM 1998 C C . THR A 1 257 ? 45.720 34.945 -76.362 1.00 31.75 257 THR A C 1
ATOM 2000 O O . THR A 1 257 ? 45.232 35.076 -77.477 1.00 31.75 257 THR A O 1
ATOM 2003 N N . ALA A 1 258 ? 45.372 35.712 -75.314 1.00 28.80 258 ALA A N 1
ATOM 2004 C CA . ALA A 1 258 ? 45.391 37.194 -75.295 1.00 28.80 258 ALA A CA 1
ATOM 2005 C C . ALA A 1 258 ? 44.791 37.794 -73.993 1.00 28.80 258 ALA A C 1
ATOM 2007 O O . ALA A 1 258 ? 43.695 37.427 -73.594 1.00 28.80 258 ALA A O 1
ATOM 2008 N N . ARG A 1 259 ? 45.574 38.701 -73.367 1.00 28.41 259 ARG A N 1
ATOM 2009 C CA . ARG A 1 259 ? 45.280 39.936 -72.574 1.00 28.41 259 ARG A CA 1
ATOM 2010 C C . ARG A 1 259 ? 43.858 40.131 -71.986 1.00 28.41 259 ARG A C 1
ATOM 2012 O O . ARG A 1 259 ? 42.887 39.964 -72.696 1.00 28.41 259 ARG A O 1
ATOM 2019 N N . THR A 1 260 ? 43.642 40.566 -70.735 1.00 28.64 260 THR A N 1
ATOM 2020 C CA . THR A 1 260 ? 44.146 41.775 -70.030 1.00 28.64 260 THR A CA 1
ATOM 2021 C C . THR A 1 260 ? 44.014 41.655 -68.488 1.00 28.64 260 THR A C 1
ATOM 2023 O O . THR A 1 260 ? 43.221 40.879 -67.968 1.00 28.64 260 THR A O 1
ATOM 2026 N N . VAL A 1 261 ? 44.789 42.467 -67.760 1.00 30.22 261 VAL A N 1
ATOM 2027 C CA . VAL A 1 261 ? 44.917 42.639 -66.284 1.00 30.22 261 VAL A CA 1
ATOM 2028 C C . VAL A 1 261 ? 44.333 44.042 -65.922 1.00 30.22 261 VAL A C 1
ATOM 2030 O O . VAL A 1 261 ? 44.194 44.826 -66.860 1.00 30.22 261 VAL A O 1
ATOM 2033 N N . PRO A 1 262 ? 44.184 44.530 -64.660 1.00 51.25 262 PRO A N 1
ATOM 2034 C CA . PRO A 1 262 ? 43.569 44.052 -63.394 1.00 51.25 262 PRO A CA 1
ATOM 2035 C C . PRO A 1 262 ? 42.560 45.075 -62.767 1.00 51.25 262 PRO A C 1
ATOM 2037 O O . PRO A 1 262 ? 42.493 46.220 -63.191 1.00 51.25 262 PRO A O 1
ATOM 2040 N N . SER A 1 263 ? 41.901 44.751 -61.639 1.00 28.97 263 SER A N 1
ATOM 2041 C CA . SER A 1 263 ? 41.843 45.597 -60.405 1.00 28.97 263 SER A CA 1
ATOM 2042 C C . SER A 1 263 ? 41.037 44.853 -59.314 1.00 28.97 263 SER A C 1
ATOM 2044 O O . SER A 1 263 ? 39.962 44.336 -59.572 1.00 28.97 263 SER A O 1
ATOM 2046 N N . ARG A 1 264 ? 41.673 44.405 -58.224 1.00 30.67 264 ARG A N 1
ATOM 2047 C CA . ARG A 1 264 ? 41.926 45.046 -56.911 1.00 30.67 264 ARG A CA 1
ATOM 2048 C C . ARG A 1 264 ? 40.758 44.982 -55.911 1.00 30.67 264 ARG A C 1
ATOM 2050 O O . ARG A 1 264 ? 39.755 45.647 -56.099 1.00 30.67 264 ARG A O 1
ATOM 2057 N N . ARG A 1 265 ? 41.108 44.385 -54.752 1.00 30.33 265 ARG A N 1
ATOM 2058 C CA . ARG A 1 265 ? 40.628 44.645 -53.370 1.00 30.33 265 ARG A CA 1
ATOM 2059 C C . ARG A 1 265 ? 39.176 44.230 -53.113 1.00 30.33 265 ARG A C 1
ATOM 2061 O O . ARG A 1 265 ? 38.327 44.390 -53.960 1.00 30.33 265 ARG A O 1
ATOM 2068 N N . SER A 1 266 ? 38.777 43.655 -51.988 1.00 30.08 266 SER A N 1
ATOM 2069 C CA . SER A 1 266 ? 39.249 43.526 -50.598 1.00 30.08 266 SER A CA 1
ATOM 2070 C C . SER A 1 266 ? 38.189 42.611 -49.933 1.00 30.08 266 SER A C 1
ATOM 2072 O O . SER A 1 266 ? 37.106 42.462 -50.475 1.00 30.08 266 SER A O 1
ATOM 2074 N N . SER A 1 267 ? 38.298 41.965 -48.781 1.00 33.31 267 SER A N 1
ATOM 2075 C CA . SER A 1 267 ? 39.294 41.821 -47.731 1.00 33.31 267 SER A CA 1
ATOM 2076 C C . SER A 1 267 ? 38.722 40.797 -46.741 1.00 33.31 267 SER A C 1
ATOM 2078 O O . SER A 1 267 ? 37.513 40.731 -46.553 1.00 33.31 267 SER A O 1
ATOM 2080 N N . ARG A 1 268 ? 39.629 40.127 -46.024 1.00 35.31 268 ARG A N 1
ATOM 2081 C CA . ARG A 1 268 ? 39.480 39.700 -44.621 1.00 35.31 268 ARG A CA 1
ATOM 2082 C C . ARG A 1 268 ? 38.502 38.561 -44.302 1.00 35.31 268 ARG A C 1
ATOM 2084 O O . ARG A 1 268 ? 37.407 38.737 -43.788 1.00 35.31 268 ARG A O 1
ATOM 2091 N N . ARG A 1 269 ? 39.073 37.357 -44.412 1.00 34.66 269 ARG A N 1
ATOM 2092 C CA . ARG A 1 269 ? 38.942 36.293 -43.405 1.00 34.66 269 ARG A CA 1
ATOM 2093 C C . ARG A 1 269 ? 39.501 36.777 -42.065 1.00 34.66 269 ARG A C 1
ATOM 2095 O O . ARG A 1 269 ? 40.605 37.317 -42.045 1.00 34.66 269 ARG A O 1
ATOM 2102 N N . ASN A 1 270 ? 38.801 36.481 -40.974 1.00 32.81 270 ASN A N 1
ATOM 2103 C CA . ASN A 1 270 ? 39.373 36.457 -39.632 1.00 32.81 270 ASN A CA 1
ATOM 2104 C C . ASN A 1 270 ? 39.319 35.011 -39.129 1.00 32.81 270 ASN A C 1
ATOM 2106 O O . ASN A 1 270 ? 38.254 34.397 -39.076 1.00 32.81 270 ASN A O 1
ATOM 2110 N N . ARG A 1 271 ? 40.486 34.435 -38.846 1.00 33.22 271 ARG A N 1
ATOM 2111 C CA . ARG A 1 271 ? 40.651 33.059 -38.380 1.00 33.22 271 ARG A CA 1
ATOM 2112 C C . ARG A 1 271 ? 41.718 33.064 -37.290 1.00 33.22 271 ARG A C 1
ATOM 2114 O O . ARG A 1 271 ? 42.849 33.416 -37.595 1.00 33.22 271 ARG A O 1
ATOM 2121 N N . GLN A 1 272 ? 41.336 32.527 -36.122 1.00 35.94 272 GLN A N 1
ATOM 2122 C CA . GLN A 1 272 ? 42.197 31.845 -35.137 1.00 35.94 272 GLN A CA 1
ATOM 2123 C C . GLN A 1 272 ? 43.170 32.747 -34.337 1.00 35.94 272 GLN A C 1
ATOM 2125 O O . GLN A 1 272 ? 43.627 33.756 -34.839 1.00 35.94 272 GLN A O 1
ATOM 2130 N N . LEU A 1 273 ? 43.587 32.467 -33.097 1.00 36.84 273 LEU A N 1
ATOM 2131 C CA . LEU A 1 273 ? 43.461 31.339 -32.160 1.00 36.84 273 LEU A CA 1
ATOM 2132 C C . LEU A 1 273 ? 44.094 31.776 -30.814 1.00 36.84 273 LEU A C 1
ATOM 2134 O O . LEU A 1 273 ? 44.878 32.720 -30.791 1.00 36.84 273 LEU A O 1
ATOM 2138 N N . ARG A 1 274 ? 43.929 30.911 -29.796 1.00 34.03 274 ARG A N 1
ATOM 2139 C CA . ARG A 1 274 ? 44.706 30.771 -28.535 1.00 34.03 274 ARG A CA 1
ATOM 2140 C C . ARG A 1 274 ? 44.252 31.705 -27.401 1.00 34.03 274 ARG A C 1
ATOM 2142 O O . ARG A 1 274 ? 44.059 32.882 -27.620 1.00 34.03 274 ARG A O 1
ATOM 2149 N N . GLY A 1 275 ? 44.072 31.273 -26.155 1.00 30.14 275 GLY A N 1
ATOM 2150 C CA . GLY A 1 275 ? 44.340 29.994 -25.504 1.00 30.14 275 GLY A CA 1
ATOM 2151 C C . GLY A 1 275 ? 44.853 30.230 -24.075 1.00 30.14 275 GLY A C 1
ATOM 2152 O O . GLY A 1 275 ? 45.748 31.039 -23.887 1.00 30.14 275 GLY A O 1
ATOM 2153 N N . ARG A 1 276 ? 44.344 29.420 -23.131 1.00 33.72 276 ARG A N 1
ATOM 2154 C CA . ARG A 1 276 ? 44.862 29.088 -21.779 1.00 33.72 276 ARG A CA 1
ATOM 2155 C C . ARG A 1 276 ? 44.650 30.050 -20.587 1.00 33.72 276 ARG A C 1
ATOM 2157 O O . ARG A 1 276 ? 45.333 31.047 -20.430 1.00 33.72 276 ARG A O 1
ATOM 2164 N N . LYS A 1 277 ? 43.803 29.550 -19.669 1.00 39.22 277 LYS A N 1
ATOM 2165 C CA . LYS A 1 277 ? 43.997 29.302 -18.217 1.00 39.22 277 LYS A CA 1
ATOM 2166 C C . LYS A 1 277 ? 44.962 30.213 -17.435 1.00 39.22 277 LYS A C 1
ATOM 2168 O O . LYS A 1 277 ? 46.169 30.105 -17.630 1.00 39.22 277 LYS A O 1
ATOM 2173 N N . ARG A 1 278 ? 44.450 30.802 -16.343 1.00 34.88 278 ARG A N 1
ATOM 2174 C CA . ARG A 1 278 ? 44.985 30.619 -14.976 1.00 34.88 278 ARG A CA 1
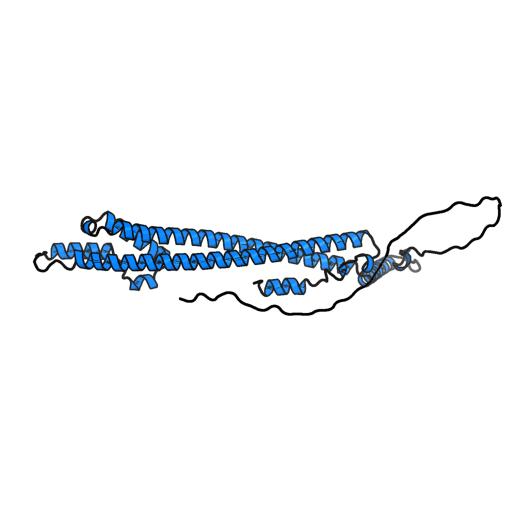ATOM 2175 C C . ARG A 1 278 ? 43.969 31.038 -13.905 1.00 34.88 278 ARG A C 1
ATOM 2177 O O . ARG A 1 278 ? 43.116 31.882 -14.129 1.00 34.88 278 ARG A O 1
ATOM 2184 N N . SER A 1 279 ? 44.074 30.345 -12.782 1.00 37.09 279 SER A N 1
ATOM 2185 C CA . SER A 1 279 ? 43.251 30.347 -11.577 1.00 37.09 279 SER A CA 1
ATOM 2186 C C . SER A 1 279 ? 43.877 31.185 -10.459 1.00 37.09 279 SER A C 1
ATOM 2188 O O . SER A 1 279 ? 45.070 31.032 -10.209 1.00 37.09 279 SER A O 1
ATOM 2190 N N . SER A 1 280 ? 43.055 31.942 -9.736 1.00 35.75 280 SER A N 1
ATOM 2191 C CA . SER A 1 280 ? 43.212 32.405 -8.339 1.00 35.75 280 SER A CA 1
ATOM 2192 C C . SER A 1 280 ? 41.939 33.200 -8.017 1.00 35.75 280 SER A C 1
ATOM 2194 O O . SER A 1 280 ? 41.476 33.927 -8.883 1.00 35.75 280 SER A O 1
ATOM 2196 N N . GLY A 1 281 ? 41.258 33.156 -6.881 1.00 32.38 281 GLY A N 1
ATOM 2197 C CA . GLY A 1 281 ? 41.436 32.565 -5.564 1.00 32.38 281 GLY A CA 1
ATOM 2198 C C . GLY A 1 281 ? 40.433 33.290 -4.642 1.00 32.38 281 GLY A C 1
ATOM 2199 O O . GLY A 1 281 ? 40.148 34.455 -4.877 1.00 32.38 281 GLY A O 1
ATOM 2200 N N . HIS A 1 282 ? 39.912 32.595 -3.625 1.00 32.62 282 HIS A N 1
ATOM 2201 C CA . HIS A 1 282 ? 39.381 33.144 -2.361 1.00 32.62 282 HIS A CA 1
ATOM 2202 C C . HIS A 1 282 ? 38.284 34.235 -2.380 1.00 32.62 282 HIS A C 1
ATOM 2204 O O . HIS A 1 282 ? 38.598 35.402 -2.552 1.00 32.62 282 HIS A O 1
ATOM 2210 N N . VAL A 1 283 ? 37.063 33.883 -1.937 1.00 40.53 283 VAL A N 1
ATOM 2211 C CA . VAL A 1 283 ? 36.355 34.599 -0.847 1.00 40.53 283 VAL A CA 1
ATOM 221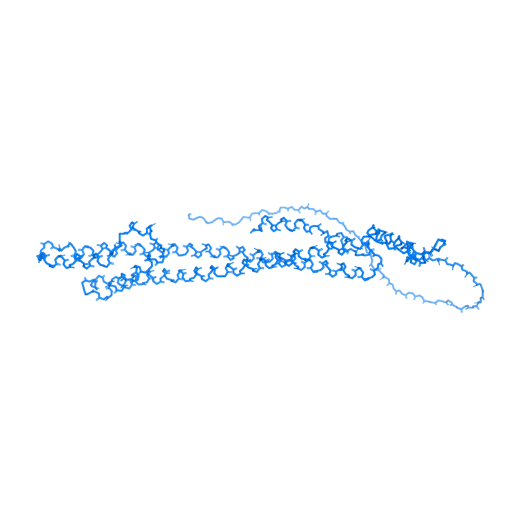2 C C . VAL A 1 283 ? 35.556 33.582 -0.012 1.00 40.53 283 VAL A C 1
ATOM 2214 O O . VAL A 1 283 ? 34.845 32.733 -0.543 1.00 40.53 283 VAL A O 1
ATOM 2217 N N . ARG A 1 284 ? 35.749 33.664 1.309 1.00 36.94 284 ARG A N 1
ATOM 2218 C CA . ARG A 1 284 ? 35.103 32.918 2.401 1.00 36.94 284 ARG A CA 1
ATOM 2219 C C . ARG A 1 284 ? 33.757 33.540 2.796 1.00 36.94 284 ARG A C 1
ATOM 2221 O O . ARG A 1 284 ? 33.592 34.745 2.669 1.00 36.94 284 ARG A O 1
ATOM 2228 N N . GLY A 1 285 ? 32.942 32.744 3.497 1.00 33.72 285 GLY A N 1
ATOM 2229 C CA . GLY A 1 285 ? 32.170 33.207 4.666 1.00 33.72 285 GLY A CA 1
ATOM 2230 C C . GLY A 1 285 ? 30.661 33.284 4.445 1.00 33.72 285 GLY A C 1
ATOM 2231 O O . GLY A 1 285 ? 30.172 34.241 3.869 1.00 33.72 285 GLY A O 1
ATOM 2232 N N . GLN A 1 286 ? 29.920 32.215 4.748 1.00 38.94 286 GLN A N 1
ATOM 2233 C CA . GLN A 1 286 ? 29.250 31.960 6.040 1.00 38.94 286 GLN A CA 1
ATOM 2234 C C . GLN A 1 286 ? 28.048 32.875 6.328 1.00 38.94 286 GLN A C 1
ATOM 2236 O O . GLN A 1 286 ? 28.212 34.018 6.737 1.00 38.94 286 GLN A O 1
ATOM 2241 N N . LEU A 1 287 ? 26.840 32.300 6.269 1.00 38.66 287 LEU A N 1
ATOM 2242 C CA . LEU A 1 287 ? 25.676 32.778 7.014 1.00 38.66 287 LEU A CA 1
ATOM 2243 C C . LEU A 1 287 ? 24.902 31.595 7.625 1.00 38.66 287 LEU A C 1
ATOM 2245 O O . LEU A 1 287 ? 24.204 30.858 6.941 1.00 38.66 287 LEU A O 1
ATOM 2249 N N . ARG A 1 288 ? 25.063 31.507 8.951 1.00 38.03 288 ARG A N 1
ATOM 2250 C CA . ARG A 1 288 ? 24.070 31.217 10.002 1.00 38.03 288 ARG A CA 1
ATOM 2251 C C . ARG A 1 288 ? 23.399 29.841 10.055 1.00 38.03 288 ARG A C 1
ATOM 2253 O O . ARG A 1 288 ? 22.373 29.582 9.439 1.00 38.03 288 ARG A O 1
ATOM 2260 N N . ALA A 1 289 ? 23.906 29.064 11.011 1.00 40.53 289 ALA A N 1
ATOM 2261 C CA . ALA A 1 289 ? 23.125 28.153 11.830 1.00 40.53 289 ALA A CA 1
ATOM 2262 C C . ALA A 1 289 ? 22.042 28.908 12.629 1.00 40.53 289 ALA A C 1
ATOM 2264 O O . ALA A 1 289 ? 22.289 29.983 13.184 1.00 40.53 289 ALA A O 1
ATOM 2265 N N . ARG A 1 290 ? 20.854 28.307 12.710 1.00 38.09 290 ARG A N 1
ATOM 2266 C CA . ARG A 1 290 ? 19.843 28.536 13.744 1.00 38.09 290 ARG A CA 1
ATOM 2267 C C . ARG A 1 290 ? 19.565 27.169 14.363 1.00 38.09 290 ARG A C 1
ATOM 2269 O O . ARG A 1 290 ? 18.919 26.340 13.733 1.00 38.09 290 ARG A O 1
ATOM 2276 N N . SER A 1 291 ? 20.082 26.946 15.561 1.00 44.66 291 SER A N 1
ATOM 2277 C CA . SER A 1 291 ? 19.627 25.900 16.471 1.00 44.66 291 SER A CA 1
ATOM 2278 C C . SER A 1 291 ? 18.651 26.517 17.475 1.00 44.66 291 SER A C 1
ATOM 2280 O O . SER A 1 291 ? 18.885 27.617 17.985 1.00 44.66 291 SER A O 1
ATOM 2282 N N . ARG A 1 292 ? 17.541 25.813 17.693 1.00 46.28 292 ARG A N 1
ATOM 2283 C CA . ARG A 1 292 ? 16.955 25.653 19.023 1.00 46.28 292 ARG A CA 1
ATOM 2284 C C . ARG A 1 292 ? 17.668 24.487 19.692 1.00 46.28 292 ARG A C 1
ATOM 2286 O O . ARG A 1 292 ? 18.117 23.601 18.927 1.00 46.28 292 ARG A O 1
#

Sequence (292 aa):
MIANEDRQRLLESRHDIGAAVNPATITSDATYQAAIGTSRDKLAARRAELLDKAAAQGREKTETDAERAGLAAACDEALRWYEYIRNRAEARLLQPAPNVKVDAHEMARRRKLFDRVFSLNPSDFARVSTGVAIETWGAVAEALAKEPDLQPLHLADDMSKAHAAAVNAAQALNREVDEDAAATNTLRAARVAFDKAARAARIIEGCSSTKARKTIWANTYWRATRRMPPGARPMCRSPKNLAPKRRNRWRSWRLGTARTVPSRRSSRRNRQLRGRKRSSGHVRGQLRARSR

Secondary structure (DSSP, 8-state):
---HHHHHHHHHT-S-TTTTS-HHHH-S-HHHHHHHHHHHHHHHHHHHHHHHHHHHHHHHHHHHHHHHHHHHHHHHHHHHHHHHHHHHHHHHHHS--TT----HHHHHHHHHHHHHH--S-GGGGGTS-HHHHHHHHHHHHHHHHH-TTTGGG--HHHHHHHHHHHHHHHHHHHHHHHHHHHHHHHHHHHHHHHHHHHHHHHHHHHHHSHHHHHHHHHHHHHHHHHTS-TTPPP----GGGSS-------------------------------------------------

Foldseek 3Di:
DFDPVLVVLVVVLPPPLPVLPQVVVLAPDPVLNVLLVVLSVLLVVLNVQLVVLRVVLVVLVVQLVVLVVQLVVLLVQLLVLLQVLLVVLCCQQQVDDPPDDDDPVSNVVSVVLSCVLCVDDSVCVVVDDLVVSLVSLVSNLVCCVPPPSNVVVVSSVVSVVSSVSSVVSVVSSVVSVVVSVVSVVSSVVSSVSSVVSSVSSVVSSCCSHPVNVQVVVVVVLVVVVVPDDPPDHDPDPDPVPPDDPPDDDDDDDDDDDDDDDDDDDDDDDDDDDDDDDDDDDDDDDDDDDDDD

Radius of gyration: 41.77 Å; chains: 1; bounding box: 78×74×122 Å

pLDDT: mean 76.0, std 23.55, range [25.73, 98.31]